Protein AF-A0A7C7YG42-F1 (afdb_monomer_lite)

Sequence (320 aa):
MAAKVKEKDGFYWVVVHYQGRRKWKKIGKDKRQALRVAEQVQARIALGEFDMHSEEEQAVRFDHFAREWYQQEIRLPYELNEPGALATKSVQAREQQIRLHLVPFFLDRDVRAIRVADIQAFYEHCRKTRYPATLSSINTILGTLRRILAFAQAREVLALNPVDAWKASRGRQRGGGLRPVDSSKVLTADEVQTLLEVARTEFPDHYPLVLFMADTGCRVSEAFALRWSDVDLEAGLATIEASIDFQGKRGPTKTRKPRSVELSTRLREALSQYRPDVFGADSFAFPSQTGSAMEYQNFRSRVFNRIVRRAFAQGRRVTP

Foldseek 3Di:
DFWDWDDDPQWIWIWDDDPNDIDIDTDGNDPVRSVVVRVVQRVCVVVVNDDPCPPPPQQQFPLVLLVVCLVPVAVVCVVVVHVPHDDPVVNVLLVCLCPVQVCVQRPGPRLLPDALVSLVVSLVVCVVVCVPVDPVSNVVSLVSLQSSNVVCCVVVVYVDRRSVVNCVVVPPPPPVDDDPDPVLADADPVLLVLLLVLCVPVPVLCSLLSVCCVQFVDDSQQLLLFFLLQDDLPQQKGKRAWGQDQVQDIDGPPVNDIDITGHDPVSSVSLVVVPCVVPPRRFRSRADPVSGGDHQVCCVVVPSVVSSVVSDPPPRDYDD

pLDDT: mean 88.58, std 11.08, range [39.25, 98.5]

Secondary structure (DSSP, 8-state):
-EEEEEEETTEEEEEEEETTEEEEEEEES-HHHHHHHHHHHHHHHHTT---TTTTS----BHHHHHHHHHIIIIIHHHHTT-TTPPPHHHHHHHHHHIIIIIHHHHTT-BGGG--HHHHHHHHHHHHHHT-SSSHHHHHHHHHHHHHHHHHHHHTTS-SS-HHHHHHHHT------S-PPP-GGGS--HHHHHHHHHHHHHH-GGGHHHHHHHHHH---HHHHTT-BGGGEETTTTEEEE-EEE-TTS-EEE-TT---EEEE--HHHHHHHHHS-GGGS-TTSBSS--TTSSPPPHHHIIIIIIHHHHHHHS-TT-----

Radius of gyration: 31.08 Å; chains: 1; bounding box: 63×34×89 Å

Structure (mmCIF, N/CA/C/O backbone):
data_AF-A0A7C7YG42-F1
#
_entry.id   AF-A0A7C7YG42-F1
#
loop_
_atom_site.group_PDB
_atom_site.id
_atom_site.type_symbol
_atom_site.label_atom_id
_atom_site.label_alt_id
_atom_site.label_comp_id
_atom_site.label_asym_id
_atom_site.label_entity_id
_atom_site.label_seq_id
_atom_site.pdbx_PDB_ins_code
_atom_site.Cartn_x
_atom_site.Cartn_y
_atom_site.Cartn_z
_atom_site.occupancy
_atom_site.B_iso_or_equiv
_atom_site.auth_seq_id
_atom_site.auth_comp_id
_atom_site.auth_asym_id
_atom_site.auth_atom_id
_atom_site.pdbx_PDB_model_num
ATOM 1 N N . MET A 1 1 ? 17.039 8.787 -58.913 1.00 59.66 1 MET A N 1
ATOM 2 C CA . MET A 1 1 ? 16.755 7.914 -57.752 1.00 59.66 1 MET A CA 1
ATOM 3 C C . MET A 1 1 ? 16.650 6.495 -58.279 1.00 59.66 1 MET A C 1
ATOM 5 O O . MET A 1 1 ? 16.030 6.328 -59.318 1.00 59.66 1 MET A O 1
ATOM 9 N N . ALA A 1 2 ? 17.353 5.522 -57.699 1.00 78.31 2 ALA A N 1
ATOM 10 C CA . ALA A 1 2 ? 17.431 4.174 -58.276 1.00 78.31 2 ALA A CA 1
ATOM 11 C C . ALA A 1 2 ? 17.822 3.118 -57.234 1.00 78.31 2 ALA A C 1
ATOM 13 O O . ALA A 1 2 ? 18.719 3.361 -56.421 1.00 78.31 2 ALA A O 1
ATOM 14 N N . ALA A 1 3 ? 17.201 1.943 -57.310 1.00 86.25 3 ALA A N 1
ATOM 15 C CA . ALA A 1 3 ? 17.643 0.713 -56.669 1.00 86.25 3 ALA A CA 1
ATOM 16 C C . ALA A 1 3 ? 18.468 -0.113 -57.670 1.00 86.25 3 ALA A C 1
ATOM 18 O O . ALA A 1 3 ? 18.075 -0.306 -58.817 1.00 86.25 3 ALA A O 1
ATOM 19 N N . LYS A 1 4 ? 19.652 -0.579 -57.262 1.00 90.88 4 LYS A N 1
ATOM 20 C CA . LYS A 1 4 ? 20.551 -1.383 -58.104 1.00 90.88 4 LYS A CA 1
ATOM 21 C C . LYS A 1 4 ? 21.046 -2.602 -57.344 1.00 90.88 4 LYS A C 1
ATOM 23 O O . LYS A 1 4 ? 21.408 -2.490 -56.176 1.00 90.88 4 LYS A O 1
ATOM 28 N N . VAL A 1 5 ? 21.129 -3.745 -58.016 1.00 91.25 5 VAL A N 1
ATOM 29 C CA . VAL A 1 5 ? 21.741 -4.949 -57.444 1.00 91.25 5 VAL A CA 1
ATOM 30 C C . VAL A 1 5 ? 23.262 -4.874 -57.593 1.00 91.25 5 VAL A C 1
ATOM 32 O O . VAL A 1 5 ? 23.766 -4.522 -58.659 1.00 91.25 5 VAL A O 1
ATOM 35 N N . LYS A 1 6 ? 23.998 -5.205 -56.531 1.00 91.38 6 LYS A N 1
ATOM 36 C CA . LYS A 1 6 ? 25.457 -5.363 -56.533 1.00 91.38 6 LYS A CA 1
ATOM 37 C C . LYS A 1 6 ? 25.849 -6.685 -55.894 1.00 91.38 6 LYS A C 1
ATOM 39 O O . LYS A 1 6 ? 25.270 -7.079 -54.888 1.00 91.38 6 LYS A O 1
ATOM 44 N N . GLU A 1 7 ? 26.853 -7.339 -56.455 1.00 92.44 7 GLU A N 1
ATOM 45 C CA . GLU A 1 7 ? 27.464 -8.524 -55.860 1.00 92.44 7 GLU A CA 1
ATOM 46 C C . GLU A 1 7 ? 28.697 -8.111 -55.050 1.00 92.44 7 GLU A C 1
ATOM 48 O O . GLU A 1 7 ? 29.508 -7.309 -55.520 1.00 92.44 7 GLU A O 1
ATOM 53 N N . LYS A 1 8 ? 28.808 -8.604 -53.814 1.00 89.69 8 LYS A N 1
ATOM 54 C CA . LYS A 1 8 ? 29.956 -8.371 -52.934 1.00 89.69 8 LYS A CA 1
ATOM 55 C C . LYS A 1 8 ? 30.106 -9.535 -51.955 1.00 89.69 8 LYS A C 1
ATOM 57 O O . LYS A 1 8 ? 29.125 -9.924 -51.319 1.00 89.69 8 LYS A O 1
ATOM 62 N N . ASP A 1 9 ? 31.324 -10.061 -51.829 1.00 85.25 9 ASP A N 1
ATOM 63 C CA . ASP A 1 9 ? 31.690 -11.149 -50.907 1.00 85.25 9 ASP A CA 1
ATOM 64 C C . ASP A 1 9 ? 30.826 -12.421 -51.078 1.00 85.25 9 ASP A C 1
ATOM 66 O O . ASP A 1 9 ? 30.465 -13.080 -50.106 1.00 85.25 9 ASP A O 1
ATOM 70 N N . GLY A 1 10 ? 30.431 -12.744 -52.319 1.00 85.81 10 GLY A N 1
ATOM 71 C CA . GLY A 1 10 ? 29.573 -13.899 -52.638 1.00 85.81 10 GLY A CA 1
ATOM 72 C C . GLY A 1 10 ? 28.093 -13.731 -52.262 1.00 85.81 10 GLY A C 1
ATOM 73 O O . GLY A 1 10 ? 27.346 -14.710 -52.237 1.00 85.81 10 GLY A O 1
ATOM 74 N N . PHE A 1 11 ? 27.656 -12.506 -51.952 1.00 88.88 11 PHE A N 1
ATOM 75 C CA . PHE A 1 11 ? 26.260 -12.164 -51.679 1.00 88.88 11 PHE A CA 1
ATOM 76 C C . PHE A 1 11 ? 25.769 -11.045 -52.601 1.00 88.88 11 PHE A C 1
ATOM 78 O O . PHE A 1 11 ? 26.513 -10.137 -52.974 1.00 88.88 11 PHE A O 1
ATOM 85 N N . TYR A 1 12 ? 24.475 -11.071 -52.902 1.00 91.12 12 TYR A N 1
ATOM 86 C CA . TYR A 1 12 ? 23.767 -10.009 -53.597 1.00 91.12 12 TYR A CA 1
ATOM 87 C C . TYR A 1 12 ? 23.178 -8.999 -52.610 1.00 91.12 12 TYR A C 1
ATOM 89 O O . TYR A 1 12 ? 22.527 -9.340 -51.616 1.00 91.12 12 TYR A O 1
ATOM 97 N N . TRP A 1 13 ? 23.401 -7.731 -52.929 1.00 92.12 13 TRP A N 1
ATOM 98 C CA . TRP A 1 13 ? 22.973 -6.556 -52.188 1.00 92.12 13 TRP A CA 1
ATOM 99 C C . TRP A 1 13 ? 22.091 -5.692 -53.077 1.00 92.12 13 TRP A C 1
ATOM 101 O O . TRP A 1 13 ? 22.377 -5.526 -54.261 1.00 92.12 13 TRP A O 1
ATOM 111 N N . VAL A 1 14 ? 21.061 -5.083 -52.503 1.00 91.06 14 VAL A N 1
ATOM 112 C CA . VAL A 1 14 ? 20.283 -4.029 -53.157 1.00 91.06 14 VAL A CA 1
ATOM 113 C C . VAL A 1 14 ? 20.746 -2.689 -52.602 1.00 91.06 14 VAL A C 1
ATOM 115 O O . VAL A 1 14 ? 20.710 -2.449 -51.395 1.00 91.06 14 VAL A O 1
ATOM 118 N N . VAL A 1 15 ? 21.226 -1.824 -53.490 1.00 90.56 15 VAL A N 1
ATOM 119 C CA . VAL A 1 15 ? 21.736 -0.489 -53.180 1.00 90.56 15 VAL A CA 1
ATOM 120 C C . VAL A 1 15 ? 20.721 0.536 -53.648 1.00 90.56 15 VAL A C 1
ATOM 122 O O . VAL A 1 15 ? 20.473 0.655 -54.846 1.00 90.56 15 VAL A O 1
ATOM 125 N N . VAL A 1 16 ? 20.155 1.288 -52.711 1.00 88.81 16 VAL A N 1
ATOM 126 C CA . VAL A 1 16 ? 19.106 2.271 -52.988 1.00 88.81 16 VAL A CA 1
ATOM 127 C C . VAL A 1 16 ? 19.669 3.676 -52.853 1.00 88.81 16 VAL A C 1
ATOM 129 O O . VAL A 1 16 ? 20.213 4.032 -51.808 1.00 88.81 16 VAL A O 1
ATOM 132 N N . HIS A 1 17 ? 19.533 4.468 -53.916 1.00 87.25 17 HIS A N 1
ATOM 133 C CA . HIS A 1 17 ? 19.858 5.890 -53.958 1.00 87.25 17 HIS A CA 1
ATOM 134 C C . HIS A 1 17 ? 18.572 6.714 -54.042 1.00 87.25 17 HIS A C 1
ATOM 136 O O . HIS A 1 17 ? 17.928 6.749 -55.097 1.00 87.25 17 HIS A O 1
ATOM 142 N N . TYR A 1 18 ? 18.216 7.403 -52.961 1.00 81.75 18 TYR A N 1
ATOM 143 C CA . TYR A 1 18 ? 16.995 8.205 -52.878 1.00 81.75 18 TYR A CA 1
ATOM 144 C C . TYR A 1 18 ? 17.265 9.485 -52.077 1.00 81.75 18 TYR A C 1
ATOM 146 O O . TYR A 1 18 ? 17.914 9.433 -51.035 1.00 81.75 18 TYR A O 1
ATOM 154 N N . GLN A 1 19 ? 16.856 10.634 -52.631 1.00 77.94 19 GLN A N 1
ATOM 155 C CA . GLN A 1 19 ? 17.022 11.973 -52.037 1.00 77.94 19 GLN A CA 1
ATOM 156 C C . GLN A 1 19 ? 18.430 12.256 -51.457 1.00 77.94 19 GLN A C 1
ATOM 158 O O . GLN A 1 19 ? 18.593 12.607 -50.294 1.00 77.94 19 GLN A O 1
ATOM 163 N N . GLY A 1 20 ? 19.484 12.047 -52.259 1.00 78.94 20 GLY A N 1
ATOM 164 C CA . GLY A 1 20 ? 20.875 12.323 -51.858 1.00 78.94 20 GLY A CA 1
ATOM 165 C C . GLY A 1 20 ? 21.497 11.316 -50.877 1.00 78.94 20 GLY A C 1
ATOM 166 O O . GLY A 1 20 ? 22.685 11.413 -50.581 1.00 78.94 20 GLY A O 1
ATOM 167 N N . ARG A 1 21 ? 20.740 10.313 -50.410 1.00 78.38 21 ARG A N 1
ATOM 168 C CA . ARG A 1 21 ? 21.210 9.264 -49.490 1.00 78.38 21 ARG A CA 1
ATOM 169 C C . ARG A 1 21 ? 21.382 7.921 -50.197 1.00 78.38 21 ARG A C 1
ATOM 171 O O . ARG A 1 21 ? 20.749 7.653 -51.221 1.00 78.38 21 ARG A O 1
ATOM 178 N N . ARG A 1 22 ? 22.255 7.067 -49.646 1.00 86.38 22 ARG A N 1
ATOM 179 C CA . ARG A 1 22 ? 22.549 5.716 -50.155 1.00 86.38 22 ARG A CA 1
ATOM 180 C C . ARG A 1 22 ? 22.466 4.681 -49.033 1.00 86.38 22 ARG A C 1
ATOM 182 O O . ARG A 1 22 ? 23.242 4.770 -48.087 1.00 86.38 22 ARG A O 1
ATOM 189 N N . LYS A 1 23 ? 21.618 3.657 -49.183 1.00 82.75 23 LYS A N 1
ATOM 190 C CA . LYS A 1 23 ? 21.492 2.525 -48.241 1.00 82.75 23 LYS A CA 1
ATOM 191 C C . LYS A 1 23 ? 21.752 1.195 -48.951 1.00 82.75 23 LYS A C 1
ATOM 193 O O . LYS A 1 23 ? 21.429 1.046 -50.128 1.00 82.75 23 LYS A O 1
ATOM 198 N N . TRP A 1 24 ? 22.364 0.249 -48.244 1.00 87.94 24 TRP A N 1
ATOM 199 C CA . TRP A 1 24 ? 22.651 -1.103 -48.732 1.00 87.94 24 TRP A CA 1
ATOM 200 C C . TRP A 1 24 ? 21.826 -2.109 -47.928 1.00 87.94 24 TRP A C 1
ATOM 202 O O . TRP A 1 24 ? 21.856 -2.073 -46.701 1.00 87.94 24 TRP A O 1
ATOM 212 N N . LYS A 1 25 ? 21.119 -3.016 -48.607 1.00 85.75 25 LYS A N 1
ATOM 213 C CA . LYS A 1 25 ? 20.367 -4.119 -47.990 1.00 85.75 25 LYS A CA 1
ATOM 214 C C . LYS A 1 25 ? 20.899 -5.448 -48.517 1.00 85.75 25 LYS A C 1
ATOM 216 O O . LYS A 1 25 ? 20.905 -5.670 -49.728 1.00 85.75 25 LYS A O 1
ATOM 221 N N . LYS A 1 26 ? 21.381 -6.316 -47.626 1.00 89.25 26 LYS A N 1
ATOM 222 C CA . LYS A 1 26 ? 21.838 -7.668 -47.983 1.00 89.25 26 LYS A CA 1
ATOM 223 C C . LYS A 1 26 ? 20.617 -8.536 -48.276 1.00 89.25 26 LYS A C 1
ATOM 225 O O . LYS A 1 26 ? 19.725 -8.595 -47.438 1.00 89.25 26 LYS A O 1
ATOM 230 N N . ILE A 1 27 ? 20.580 -9.201 -49.430 1.00 88.06 27 ILE A N 1
ATOM 231 C CA . ILE A 1 27 ? 19.460 -10.084 -49.793 1.00 88.06 27 ILE A CA 1
ATOM 232 C C . ILE A 1 27 ? 19.814 -11.548 -49.555 1.00 88.06 27 ILE A C 1
ATOM 234 O O . ILE A 1 27 ? 19.026 -12.285 -48.977 1.00 88.06 27 ILE A O 1
ATOM 238 N N . GLY A 1 28 ? 21.014 -11.973 -49.953 1.00 84.56 28 GLY A N 1
ATOM 239 C CA . GLY A 1 28 ? 21.422 -13.373 -49.838 1.00 84.56 28 GLY A CA 1
ATOM 240 C C . GLY A 1 28 ? 22.274 -13.810 -51.020 1.00 84.56 28 GLY A C 1
ATOM 241 O O . GLY A 1 28 ? 22.932 -12.980 -51.639 1.00 84.56 28 GLY A O 1
ATOM 242 N N . LYS A 1 29 ? 22.289 -15.111 -51.321 1.00 87.88 29 LYS A N 1
ATOM 243 C CA . LYS A 1 29 ? 23.074 -15.687 -52.430 1.00 87.88 29 LYS A CA 1
ATOM 244 C C . LYS A 1 29 ? 22.286 -15.813 -53.741 1.00 87.88 29 LYS A C 1
ATOM 246 O O . LYS A 1 29 ? 22.883 -16.068 -54.778 1.00 87.88 29 LYS A O 1
ATOM 251 N N . ASP A 1 30 ? 20.967 -15.613 -53.715 1.00 90.12 30 ASP A N 1
ATOM 252 C CA . ASP A 1 30 ? 20.119 -15.698 -54.908 1.00 90.12 30 ASP A CA 1
ATOM 253 C C . ASP A 1 30 ? 20.002 -14.341 -55.625 1.00 90.12 30 ASP A C 1
ATOM 255 O O . ASP A 1 30 ? 19.394 -13.383 -55.133 1.00 90.12 30 ASP A O 1
ATOM 259 N N . LYS A 1 31 ? 20.556 -14.280 -56.840 1.00 88.12 31 LYS A N 1
ATOM 260 C CA . LYS A 1 31 ? 20.488 -13.112 -57.726 1.00 88.12 31 LYS A CA 1
ATOM 261 C C . LYS A 1 31 ? 19.056 -12.772 -58.141 1.00 88.12 31 LYS A C 1
ATOM 263 O O . LYS A 1 31 ? 18.721 -11.593 -58.246 1.00 88.12 31 LYS A O 1
ATOM 268 N N . ARG A 1 32 ? 18.200 -13.774 -58.382 1.00 85.94 32 ARG A N 1
ATOM 269 C CA . ARG A 1 32 ? 16.809 -13.564 -58.830 1.00 85.94 32 ARG A CA 1
ATOM 270 C C . ARG A 1 32 ? 15.970 -12.932 -57.728 1.00 85.94 32 ARG A C 1
ATOM 272 O O . ARG A 1 32 ? 15.151 -12.060 -58.010 1.00 85.94 32 ARG A O 1
ATOM 279 N N . GLN A 1 33 ? 16.193 -13.337 -56.480 1.00 84.19 33 GLN A N 1
ATOM 280 C CA . GLN A 1 33 ? 15.566 -12.713 -55.318 1.00 84.19 33 GLN A CA 1
ATOM 281 C C . GLN A 1 33 ? 16.012 -11.252 -55.167 1.00 84.19 33 GLN A C 1
ATOM 283 O O . GLN A 1 33 ? 15.175 -10.374 -54.970 1.00 84.19 33 GLN A O 1
ATOM 288 N N . ALA A 1 34 ? 17.309 -10.966 -55.331 1.00 86.50 34 ALA A N 1
ATOM 289 C CA . ALA A 1 34 ? 17.824 -9.599 -55.258 1.00 86.50 34 ALA A CA 1
ATOM 290 C C . ALA A 1 34 ? 17.266 -8.684 -56.359 1.00 86.50 34 ALA A C 1
ATOM 292 O O . ALA A 1 34 ? 16.960 -7.524 -56.087 1.00 86.50 34 ALA A O 1
ATOM 293 N N . LEU A 1 35 ? 17.083 -9.206 -57.577 1.00 89.38 35 LEU A N 1
ATOM 294 C CA . LEU A 1 35 ? 16.448 -8.478 -58.679 1.00 89.38 35 LEU A CA 1
ATOM 295 C C . LEU A 1 35 ? 14.976 -8.161 -58.386 1.00 89.38 35 LEU A C 1
ATOM 297 O O . LEU A 1 35 ? 14.585 -7.006 -58.529 1.00 89.38 35 LEU A O 1
ATOM 301 N N . ARG A 1 36 ? 14.193 -9.132 -57.889 1.00 87.25 36 ARG A N 1
ATOM 302 C CA . ARG A 1 36 ? 12.792 -8.903 -57.483 1.00 87.25 36 ARG A CA 1
ATOM 303 C C . ARG A 1 36 ? 12.666 -7.834 -56.398 1.00 87.25 36 ARG A C 1
ATOM 305 O O . ARG A 1 36 ? 11.814 -6.957 -56.488 1.00 87.25 36 ARG A O 1
ATOM 312 N N . VAL A 1 37 ? 13.534 -7.876 -55.385 1.00 82.69 37 VAL A N 1
ATOM 313 C CA . VAL A 1 37 ? 13.538 -6.866 -54.315 1.00 82.69 37 VAL A CA 1
ATOM 314 C C . VAL A 1 37 ? 13.927 -5.488 -54.858 1.00 82.69 37 VAL A C 1
ATOM 316 O O . VAL A 1 37 ? 13.317 -4.491 -54.479 1.00 82.69 37 VAL A O 1
ATOM 319 N N . ALA A 1 38 ? 14.908 -5.405 -55.763 1.00 88.88 38 ALA A N 1
ATOM 320 C CA . ALA A 1 38 ? 15.270 -4.140 -56.401 1.00 88.88 38 ALA A CA 1
ATOM 321 C C . ALA A 1 38 ? 14.112 -3.558 -57.227 1.00 88.88 38 ALA A C 1
ATOM 323 O O . ALA A 1 38 ? 13.857 -2.362 -57.136 1.00 88.88 38 ALA A O 1
ATOM 324 N N . GLU A 1 39 ? 13.389 -4.393 -57.974 1.00 88.44 39 GLU A N 1
ATOM 325 C CA . GLU A 1 39 ? 12.232 -3.996 -58.783 1.00 88.44 39 GLU A CA 1
ATOM 326 C C . GLU A 1 39 ? 11.070 -3.476 -57.923 1.00 88.44 39 GLU A C 1
ATOM 328 O O . GLU A 1 39 ? 10.544 -2.398 -58.190 1.00 88.44 39 GLU A O 1
ATOM 333 N N . GLN A 1 40 ? 10.737 -4.162 -56.826 1.00 85.06 40 GLN A N 1
ATOM 334 C CA . GLN A 1 40 ? 9.720 -3.702 -55.871 1.00 85.06 40 GLN A CA 1
ATOM 335 C C . GLN A 1 40 ? 10.078 -2.348 -55.248 1.00 85.06 40 GLN A C 1
ATOM 337 O O . GLN A 1 40 ? 9.229 -1.465 -55.120 1.00 85.06 40 GLN A O 1
ATOM 342 N N . VAL A 1 41 ? 11.346 -2.160 -54.875 1.00 84.31 41 VAL A N 1
ATOM 343 C CA . VAL A 1 41 ? 11.826 -0.881 -54.338 1.00 84.31 41 VAL A CA 1
ATOM 344 C C . VAL A 1 41 ? 11.773 0.212 -55.407 1.00 84.31 41 VAL A C 1
ATOM 346 O O . VAL A 1 41 ? 11.351 1.329 -55.116 1.00 84.31 41 VAL A O 1
ATOM 349 N N . GLN A 1 42 ? 12.157 -0.100 -56.646 1.00 87.44 42 GLN A N 1
ATOM 350 C CA . GLN A 1 42 ? 12.092 0.828 -57.774 1.00 87.44 42 GLN A CA 1
ATOM 351 C C . GLN A 1 42 ? 10.645 1.272 -58.052 1.00 87.44 42 GLN A C 1
ATOM 353 O O . GLN A 1 42 ? 10.406 2.464 -58.238 1.00 87.44 42 GLN A O 1
ATOM 358 N N . ALA A 1 43 ? 9.686 0.341 -58.020 1.00 84.94 43 ALA A N 1
ATOM 359 C CA . ALA A 1 43 ? 8.264 0.626 -58.196 1.00 84.94 43 ALA A CA 1
ATOM 360 C C . ALA A 1 43 ? 7.732 1.557 -57.096 1.00 84.94 43 ALA A C 1
ATOM 362 O O . ALA A 1 43 ? 7.109 2.571 -57.399 1.00 84.94 43 ALA A O 1
ATOM 363 N N . ARG A 1 44 ? 8.068 1.294 -55.825 1.00 82.38 44 ARG A N 1
ATOM 364 C CA . ARG A 1 44 ? 7.692 2.177 -54.705 1.00 82.38 44 ARG A CA 1
ATOM 365 C C . ARG A 1 44 ? 8.300 3.577 -54.827 1.00 82.38 44 ARG A C 1
ATOM 367 O O . ARG A 1 44 ? 7.644 4.550 -54.476 1.00 82.38 44 ARG A O 1
ATOM 374 N N . ILE A 1 45 ? 9.532 3.697 -55.338 1.00 85.06 45 ILE A N 1
ATOM 375 C CA . ILE A 1 45 ? 10.163 5.004 -55.605 1.00 85.06 45 ILE A CA 1
ATOM 376 C C . ILE A 1 45 ? 9.395 5.756 -56.693 1.00 85.06 45 ILE A C 1
ATOM 378 O O . ILE A 1 45 ? 9.162 6.953 -56.546 1.00 85.06 45 ILE A O 1
ATOM 382 N N . ALA A 1 46 ? 9.006 5.069 -57.769 1.00 84.94 46 ALA A N 1
ATOM 383 C CA . ALA A 1 46 ? 8.264 5.669 -58.874 1.00 84.94 46 ALA A CA 1
ATOM 384 C C . ALA A 1 46 ? 6.859 6.136 -58.455 1.00 84.94 46 ALA A C 1
ATOM 386 O O . ALA A 1 46 ? 6.400 7.170 -58.927 1.00 84.94 46 ALA A O 1
ATOM 387 N N . LEU A 1 47 ? 6.216 5.410 -57.537 1.00 84.12 47 LEU A N 1
ATOM 388 C CA . LEU A 1 47 ? 4.905 5.753 -56.978 1.00 84.12 47 LEU A CA 1
ATOM 389 C C . LEU A 1 47 ? 4.960 6.852 -55.899 1.00 84.12 47 LEU A C 1
ATOM 391 O O . LEU A 1 47 ? 3.919 7.292 -55.428 1.00 84.12 47 LEU A O 1
ATOM 395 N N . GLY A 1 48 ? 6.152 7.299 -55.481 1.00 79.12 48 GLY A N 1
ATOM 396 C CA . GLY A 1 48 ? 6.308 8.261 -54.379 1.00 79.12 48 GLY A CA 1
ATOM 397 C C . GLY A 1 48 ? 6.038 7.675 -52.984 1.00 79.12 48 GLY A C 1
ATOM 398 O O . GLY A 1 48 ? 6.079 8.397 -51.994 1.00 79.12 48 GLY A O 1
ATOM 399 N N . GLU A 1 49 ? 5.823 6.363 -52.889 1.00 74.44 49 GLU A N 1
ATOM 400 C CA . GLU A 1 49 ? 5.518 5.605 -51.662 1.00 74.44 49 GLU A CA 1
ATOM 401 C C . GLU A 1 49 ? 6.775 5.003 -51.005 1.00 74.44 49 GLU A C 1
ATOM 403 O O . GLU A 1 49 ? 6.713 4.140 -50.114 1.00 74.44 49 GLU A O 1
ATOM 408 N N . PHE A 1 50 ? 7.950 5.401 -51.491 1.00 73.31 50 PHE A N 1
ATOM 409 C CA . PHE A 1 50 ? 9.223 4.983 -50.938 1.00 73.31 50 PHE A CA 1
ATOM 410 C C . PHE A 1 50 ? 9.752 6.023 -49.963 1.00 73.31 50 PHE A C 1
ATOM 412 O O . PHE A 1 50 ? 10.230 7.089 -50.349 1.00 73.31 50 PHE A O 1
ATOM 419 N N . ASP A 1 51 ? 9.742 5.649 -48.693 1.00 66.62 51 ASP A N 1
ATOM 420 C CA . ASP A 1 51 ? 10.436 6.376 -47.648 1.00 66.62 51 ASP A CA 1
ATOM 421 C C . ASP A 1 51 ? 11.643 5.556 -47.172 1.00 66.62 51 ASP A C 1
ATOM 423 O O . ASP A 1 51 ? 11.497 4.439 -46.667 1.00 66.62 51 ASP A O 1
ATOM 427 N N . MET A 1 52 ? 12.850 6.115 -47.321 1.00 65.56 52 MET A N 1
ATOM 428 C CA . MET A 1 52 ? 14.088 5.485 -46.844 1.00 65.56 52 MET A CA 1
ATOM 429 C C . MET A 1 52 ? 14.122 5.372 -45.306 1.00 65.56 52 MET A C 1
ATOM 431 O O . MET A 1 52 ? 14.878 4.548 -44.781 1.00 65.56 52 MET A O 1
ATOM 435 N N . HIS A 1 53 ? 13.291 6.154 -44.606 1.00 56.53 53 HIS A N 1
ATOM 436 C CA . HIS A 1 53 ? 13.089 6.112 -43.158 1.00 56.53 53 HIS A CA 1
ATOM 437 C C . HIS A 1 53 ? 12.085 5.044 -42.700 1.00 56.53 53 HIS A C 1
ATOM 439 O O . HIS A 1 53 ? 12.110 4.660 -41.537 1.00 56.53 53 HIS A O 1
ATOM 445 N N . SER A 1 54 ? 11.254 4.490 -43.592 1.00 50.84 54 SER A N 1
ATOM 446 C CA . SER A 1 54 ? 10.172 3.561 -43.201 1.00 50.84 54 SER A CA 1
ATOM 447 C C . SER A 1 54 ? 10.634 2.193 -42.670 1.00 50.84 54 SER A C 1
ATOM 449 O O . SER A 1 54 ? 9.846 1.478 -42.060 1.00 50.84 54 SER A O 1
ATOM 451 N N . GLU A 1 55 ? 11.911 1.837 -42.857 1.00 44.03 55 GLU A N 1
ATOM 452 C CA . GLU A 1 55 ? 12.555 0.646 -42.270 1.00 44.03 55 GLU A CA 1
ATOM 453 C C . GLU A 1 55 ? 13.685 1.015 -41.283 1.00 44.03 55 GLU A C 1
ATOM 455 O O . GLU A 1 55 ? 14.603 0.228 -41.044 1.00 44.03 55 GLU A O 1
ATOM 460 N N . GLU A 1 56 ? 13.695 2.227 -40.727 1.00 46.78 56 GLU A N 1
ATOM 461 C CA . GLU A 1 56 ? 14.146 2.358 -39.341 1.00 46.78 56 GLU A CA 1
ATOM 462 C C . GLU A 1 56 ? 12.976 1.838 -38.514 1.00 46.78 56 GLU A C 1
ATOM 464 O O . GLU A 1 56 ? 11.958 2.512 -38.416 1.00 46.78 56 GLU A O 1
ATOM 469 N N . GLU A 1 57 ? 13.076 0.593 -38.031 1.00 52.00 57 GLU A N 1
ATOM 470 C CA . GLU A 1 57 ? 12.204 0.031 -36.992 1.00 52.00 57 GLU A CA 1
ATOM 471 C C . GLU A 1 57 ? 11.731 1.151 -36.059 1.00 52.00 57 GLU A C 1
ATOM 473 O O . GLU A 1 57 ? 12.530 1.632 -35.247 1.00 52.00 57 GLU A O 1
ATOM 478 N N . GLN A 1 58 ? 10.479 1.603 -36.225 1.00 62.03 58 GLN A N 1
ATOM 479 C CA . GLN A 1 58 ? 9.954 2.757 -35.501 1.00 62.03 58 GLN A CA 1
ATOM 480 C C . GLN A 1 58 ? 10.302 2.587 -34.027 1.00 62.03 58 GLN A C 1
ATOM 482 O O . GLN A 1 58 ? 9.998 1.546 -33.438 1.00 62.03 58 GLN A O 1
ATOM 487 N N . ALA A 1 59 ? 11.024 3.563 -33.469 1.00 71.56 59 ALA A N 1
ATOM 488 C CA . ALA A 1 59 ? 11.507 3.482 -32.101 1.00 71.56 59 ALA A CA 1
ATOM 489 C C . ALA A 1 59 ? 10.347 3.092 -31.181 1.00 71.56 59 ALA A C 1
ATOM 491 O O . ALA A 1 59 ? 9.293 3.734 -31.200 1.00 71.56 59 ALA A O 1
ATOM 492 N N . VAL A 1 60 ? 10.524 2.032 -30.388 1.00 87.88 60 VAL A N 1
ATOM 493 C CA . VAL A 1 60 ? 9.493 1.587 -29.447 1.00 87.88 60 VAL A CA 1
ATOM 494 C C . VAL A 1 60 ? 9.508 2.569 -28.286 1.00 87.88 60 VAL A C 1
ATOM 496 O O . VAL A 1 60 ? 10.219 2.371 -27.304 1.00 87.88 60 VAL A O 1
ATOM 499 N N . ARG A 1 61 ? 8.791 3.685 -28.426 1.00 94.31 61 ARG A N 1
ATOM 500 C CA . ARG A 1 61 ? 8.810 4.772 -27.444 1.00 94.31 61 ARG A CA 1
ATOM 501 C C . ARG A 1 61 ? 8.278 4.298 -26.095 1.00 94.31 61 ARG A C 1
ATOM 503 O O . ARG A 1 61 ? 7.223 3.660 -26.015 1.00 94.31 61 ARG A O 1
ATOM 510 N N . PHE A 1 62 ? 8.991 4.643 -25.028 1.00 97.19 62 PHE A N 1
ATOM 511 C CA . PHE A 1 62 ? 8.651 4.213 -23.677 1.00 97.19 62 PHE A CA 1
ATOM 512 C C . PHE A 1 62 ? 7.258 4.674 -23.228 1.00 97.19 62 PHE A C 1
ATOM 514 O O . PHE A 1 62 ? 6.540 3.901 -22.599 1.00 97.19 62 PHE A O 1
ATOM 521 N N . ASP A 1 63 ? 6.854 5.905 -23.537 1.00 95.62 63 ASP A N 1
ATOM 522 C CA . ASP A 1 63 ? 5.546 6.456 -23.174 1.00 95.62 63 ASP A CA 1
ATOM 523 C C . ASP A 1 63 ? 4.375 5.639 -23.740 1.00 95.62 63 ASP A C 1
ATOM 525 O O . ASP A 1 63 ? 3.462 5.270 -22.995 1.00 95.62 63 ASP A O 1
ATOM 529 N N . HIS A 1 64 ? 4.419 5.310 -25.030 1.00 93.75 64 HIS A N 1
ATOM 530 C CA . HIS A 1 64 ? 3.432 4.453 -25.683 1.00 93.75 64 HIS A CA 1
ATOM 531 C C . HIS A 1 64 ? 3.468 3.035 -25.115 1.00 93.75 64 HIS A C 1
ATOM 533 O O . HIS A 1 64 ? 2.425 2.497 -24.743 1.00 93.75 64 HIS A O 1
ATOM 539 N N . PHE A 1 65 ? 4.664 2.466 -24.963 1.00 95.88 65 PHE A N 1
ATOM 540 C CA . PHE A 1 65 ? 4.834 1.105 -24.466 1.00 95.88 65 PHE A CA 1
ATOM 541 C C . PHE A 1 65 ? 4.341 0.938 -23.017 1.00 95.88 65 PHE A C 1
ATOM 543 O O . PHE A 1 65 ? 3.659 -0.028 -22.679 1.00 95.88 65 PHE A O 1
ATOM 550 N N . ALA A 1 66 ? 4.624 1.908 -22.144 1.00 97.19 66 ALA A N 1
ATOM 551 C CA . ALA A 1 66 ? 4.167 1.903 -20.757 1.00 97.19 66 ALA A CA 1
ATOM 552 C C . ALA A 1 66 ? 2.641 2.049 -20.644 1.00 97.19 66 ALA A C 1
ATOM 554 O O . ALA A 1 66 ? 2.033 1.436 -19.763 1.00 97.19 66 ALA A O 1
ATOM 555 N N . ARG A 1 67 ? 2.015 2.842 -21.527 1.00 95.06 67 ARG A N 1
ATOM 556 C CA . ARG A 1 67 ? 0.549 2.969 -21.605 1.00 95.06 67 ARG A CA 1
ATOM 557 C C . ARG A 1 67 ? -0.101 1.686 -22.102 1.00 95.06 67 ARG A C 1
ATOM 559 O O . ARG A 1 67 ? -1.100 1.272 -21.524 1.00 95.06 67 ARG A O 1
ATOM 566 N N . GLU A 1 68 ? 0.475 1.050 -23.118 1.00 94.06 68 GLU A N 1
ATOM 567 C CA . GLU A 1 68 ? -0.002 -0.240 -23.618 1.00 94.06 68 GLU A CA 1
ATOM 568 C C . GLU A 1 68 ? 0.049 -1.304 -22.517 1.00 94.06 68 GLU A C 1
ATOM 570 O O . GLU A 1 68 ? -0.965 -1.937 -22.224 1.00 94.06 68 GLU A O 1
ATOM 575 N N . TRP A 1 69 ? 1.200 -1.436 -21.848 1.00 97.00 69 TRP A N 1
ATOM 576 C CA . TRP A 1 69 ? 1.352 -2.336 -20.708 1.00 97.00 69 TRP A CA 1
ATOM 577 C C . TRP A 1 69 ? 0.308 -2.060 -19.624 1.00 97.00 69 TRP A C 1
ATOM 579 O O . TRP A 1 69 ? -0.326 -2.983 -19.122 1.00 97.00 69 TRP A O 1
ATOM 589 N N . TYR A 1 70 ? 0.101 -0.792 -19.257 1.00 97.25 70 TYR A N 1
ATOM 590 C CA . TYR A 1 70 ? -0.893 -0.436 -18.249 1.00 97.25 70 TYR A CA 1
ATOM 591 C C . TYR A 1 70 ? -2.312 -0.823 -18.683 1.00 97.25 70 TYR A C 1
ATOM 593 O O . TYR A 1 70 ? -3.077 -1.344 -17.873 1.00 97.25 70 TYR A O 1
ATOM 601 N N . GLN A 1 71 ? -2.664 -0.599 -19.949 1.00 94.38 71 GLN A N 1
ATOM 602 C CA . GLN A 1 71 ? -3.980 -0.954 -20.466 1.00 94.38 71 GLN A CA 1
ATOM 603 C C . GLN A 1 71 ? -4.218 -2.467 -20.385 1.00 94.38 71 GLN A C 1
ATOM 605 O O . GLN A 1 71 ? -5.235 -2.889 -19.841 1.00 94.38 71 GLN A O 1
ATOM 610 N N . GLN A 1 72 ? -3.273 -3.264 -20.886 1.00 92.06 72 GLN A N 1
ATOM 611 C CA . GLN A 1 72 ? -3.425 -4.714 -21.022 1.00 92.06 72 GLN A CA 1
ATOM 612 C C . GLN A 1 72 ? -3.241 -5.459 -19.703 1.00 92.06 72 GLN A C 1
ATOM 614 O O . GLN A 1 72 ? -4.060 -6.295 -19.351 1.00 92.06 72 GLN A O 1
ATOM 619 N N . GLU A 1 73 ? -2.203 -5.130 -18.938 1.00 94.44 73 GLU A N 1
ATOM 620 C CA . GLU A 1 73 ? -1.820 -5.921 -17.764 1.00 94.44 73 GLU A CA 1
ATOM 621 C C . GLU A 1 73 ? -2.499 -5.449 -16.475 1.00 94.44 73 GLU A C 1
ATOM 623 O O . GLU A 1 73 ? -2.395 -6.113 -15.441 1.00 94.44 73 GLU A O 1
ATOM 628 N N . ILE A 1 74 ? -3.122 -4.263 -16.483 1.00 94.88 74 ILE A N 1
ATOM 629 C CA . ILE A 1 74 ? -3.644 -3.625 -15.267 1.00 94.88 74 ILE A CA 1
ATOM 630 C C . ILE A 1 74 ? -5.087 -3.186 -15.422 1.00 94.88 74 ILE A C 1
ATOM 632 O O . ILE A 1 74 ? -5.923 -3.585 -14.614 1.00 94.88 74 ILE A O 1
ATOM 636 N N . ARG A 1 75 ? -5.373 -2.327 -16.401 1.00 91.94 75 ARG A N 1
ATOM 637 C CA . ARG A 1 75 ? -6.674 -1.672 -16.501 1.00 91.94 75 ARG A CA 1
ATOM 638 C C . ARG A 1 75 ? -7.763 -2.626 -16.978 1.00 91.94 75 ARG A C 1
ATOM 640 O O . ARG A 1 75 ? -8.777 -2.722 -16.298 1.00 91.94 75 ARG A O 1
ATOM 647 N N . LEU A 1 76 ? -7.536 -3.350 -18.074 1.00 90.31 76 LEU A N 1
ATOM 648 C CA . LEU A 1 76 ? -8.512 -4.302 -18.612 1.00 90.31 76 LEU A CA 1
ATOM 649 C C . LEU A 1 76 ? -8.849 -5.424 -17.610 1.00 90.31 76 LEU A C 1
ATOM 651 O O . LEU A 1 76 ? -10.030 -5.561 -17.294 1.00 90.31 76 LEU A O 1
ATOM 655 N N . PRO A 1 77 ? -7.873 -6.133 -16.997 1.00 92.62 77 PRO A N 1
ATOM 656 C CA . PRO A 1 77 ? -8.177 -7.138 -15.975 1.00 92.62 77 PRO A CA 1
ATOM 657 C C . PRO A 1 77 ? -8.971 -6.579 -14.791 1.00 92.62 77 PRO A C 1
ATOM 659 O O . PRO A 1 77 ? -9.829 -7.257 -14.228 1.00 92.62 77 PRO A O 1
ATOM 662 N N . TYR A 1 78 ? -8.698 -5.330 -14.398 1.00 91.12 78 TYR A N 1
ATOM 663 C CA . TYR A 1 78 ? -9.440 -4.650 -13.339 1.00 91.12 78 TYR A CA 1
ATOM 664 C C . TYR A 1 78 ? -10.885 -4.328 -13.746 1.00 91.12 78 TYR A C 1
ATOM 666 O O . TYR A 1 78 ? -11.802 -4.615 -12.980 1.00 91.12 78 TYR A O 1
ATOM 674 N N . GLU A 1 79 ? -11.095 -3.754 -14.932 1.00 89.88 79 GLU A N 1
ATOM 675 C CA . GLU A 1 79 ? -12.424 -3.395 -15.449 1.00 89.88 79 GLU A CA 1
ATOM 676 C C . GLU A 1 79 ? -13.306 -4.632 -15.675 1.00 89.88 79 GLU A C 1
ATOM 678 O O . GLU A 1 79 ? -14.503 -4.589 -15.398 1.00 89.88 79 GLU A O 1
ATOM 683 N N . LEU A 1 80 ? -12.705 -5.748 -16.097 1.00 90.69 80 LEU A N 1
ATOM 684 C CA . LEU A 1 80 ? -13.380 -7.032 -16.299 1.00 90.69 80 LEU A CA 1
ATOM 685 C C . LEU A 1 80 ? -13.518 -7.866 -15.012 1.00 90.69 80 LEU A C 1
ATOM 687 O O . LEU A 1 80 ? -14.103 -8.947 -15.042 1.00 90.69 80 LEU A O 1
ATOM 691 N N . ASN A 1 81 ? -13.006 -7.373 -13.877 1.00 87.50 81 ASN A N 1
ATOM 692 C CA . ASN A 1 81 ? -13.009 -8.063 -12.583 1.00 87.50 81 ASN A CA 1
ATOM 693 C C . ASN A 1 81 ? -12.417 -9.489 -12.653 1.00 87.50 81 ASN A C 1
ATOM 695 O O . ASN A 1 81 ? -12.940 -10.438 -12.062 1.00 87.50 81 ASN A O 1
ATOM 699 N N . GLU A 1 82 ? -11.313 -9.642 -13.383 1.00 89.44 82 GLU A N 1
ATOM 700 C CA . GLU A 1 82 ? -10.676 -10.938 -13.604 1.00 89.44 82 GLU A CA 1
ATOM 701 C C . GLU A 1 82 ? -10.060 -11.524 -12.317 1.00 89.44 82 GLU A C 1
ATOM 703 O O . GLU A 1 82 ? -9.572 -10.794 -11.438 1.00 89.44 82 GLU A O 1
ATOM 708 N N . PRO A 1 83 ? -10.004 -12.864 -12.187 1.00 84.38 83 PRO A N 1
ATOM 709 C CA . PRO A 1 83 ? -9.265 -13.507 -11.110 1.00 84.38 83 PRO A CA 1
ATOM 710 C C . PRO A 1 83 ? -7.794 -13.065 -11.088 1.00 84.38 83 PRO A C 1
ATOM 712 O O . PRO A 1 83 ? -7.051 -13.252 -12.043 1.00 84.38 83 PRO A O 1
ATOM 715 N N . GLY A 1 84 ? -7.352 -12.492 -9.965 1.00 82.88 84 GLY A N 1
ATOM 716 C CA . GLY A 1 84 ? -5.979 -11.993 -9.806 1.00 82.88 84 GLY A CA 1
ATOM 717 C C . GLY A 1 84 ? -5.780 -10.525 -10.196 1.00 82.88 84 GLY A C 1
ATOM 718 O O . GLY A 1 84 ? -4.684 -9.997 -9.980 1.00 82.88 84 GLY A O 1
ATOM 719 N N . ALA A 1 85 ? -6.829 -9.845 -10.674 1.00 87.69 85 ALA A N 1
ATOM 720 C CA . ALA A 1 85 ? -6.803 -8.409 -10.904 1.00 87.69 85 ALA A CA 1
ATOM 721 C C . ALA A 1 85 ? -6.399 -7.636 -9.640 1.00 87.69 85 ALA A C 1
ATOM 723 O O . ALA A 1 85 ? -6.681 -8.014 -8.495 1.00 87.69 85 ALA A O 1
ATOM 724 N N . LEU A 1 86 ? -5.699 -6.523 -9.851 1.00 89.31 86 LEU A N 1
ATOM 725 C CA . LEU A 1 86 ? -5.225 -5.691 -8.756 1.00 89.31 86 LEU A CA 1
ATOM 726 C C . LEU A 1 86 ? -6.383 -4.955 -8.085 1.00 89.31 86 LEU A C 1
ATOM 728 O O . LEU A 1 86 ? -7.289 -4.456 -8.741 1.00 89.31 86 LEU A O 1
ATOM 732 N N . ALA A 1 87 ? -6.281 -4.784 -6.767 1.00 86.00 87 ALA A N 1
ATOM 733 C CA . ALA A 1 87 ? -7.176 -3.894 -6.039 1.00 86.00 87 ALA A CA 1
ATOM 734 C C . ALA A 1 87 ? -7.084 -2.457 -6.584 1.00 86.00 87 ALA A C 1
ATOM 736 O O . ALA A 1 87 ? -5.995 -1.995 -6.947 1.00 86.00 87 ALA A O 1
ATOM 737 N N . THR A 1 88 ? -8.190 -1.711 -6.539 1.00 87.19 88 THR A N 1
ATOM 738 C CA . THR A 1 88 ? -8.310 -0.363 -7.117 1.00 87.19 88 THR A CA 1
ATOM 739 C C . THR A 1 88 ? -7.178 0.583 -6.689 1.00 87.19 88 THR A C 1
ATOM 741 O O . THR A 1 88 ? -6.595 1.284 -7.515 1.00 87.19 88 THR A O 1
ATOM 744 N N . LYS A 1 89 ? -6.760 0.544 -5.414 1.00 86.81 89 LYS A N 1
ATOM 745 C CA . LYS A 1 89 ? -5.651 1.378 -4.909 1.00 86.81 89 LYS A CA 1
ATOM 746 C C . LYS A 1 89 ? -4.321 1.060 -5.592 1.00 86.81 89 LYS A C 1
ATOM 748 O O . LYS A 1 89 ? -3.502 1.944 -5.819 1.00 86.81 89 LYS A O 1
ATOM 753 N N . SER A 1 90 ? -4.076 -0.215 -5.890 1.00 90.81 90 SER A N 1
ATOM 754 C CA . SER A 1 90 ? -2.871 -0.657 -6.594 1.00 90.81 90 SER A CA 1
ATOM 755 C C . SER A 1 90 ? -2.902 -0.277 -8.073 1.00 90.81 90 SER A C 1
ATOM 757 O O . SER A 1 90 ? -1.851 0.063 -8.613 1.00 90.81 90 SER A O 1
ATOM 759 N N . VAL A 1 91 ? -4.082 -0.280 -8.704 1.00 93.25 91 VAL A N 1
ATOM 760 C CA . VAL A 1 91 ? -4.283 0.217 -10.076 1.00 93.25 91 VAL A CA 1
ATOM 761 C C . VAL A 1 91 ? -3.950 1.709 -10.160 1.00 93.25 91 VAL A C 1
ATOM 763 O O . VAL A 1 91 ? -3.111 2.103 -10.969 1.00 93.25 91 VAL A O 1
ATOM 766 N N . GLN A 1 92 ? -4.524 2.521 -9.267 1.00 92.31 92 GLN A N 1
ATOM 767 C CA . GLN A 1 92 ? -4.252 3.962 -9.190 1.00 92.31 92 GLN A CA 1
ATOM 768 C C . GLN A 1 92 ? -2.783 4.260 -8.878 1.00 92.31 92 GLN A C 1
ATOM 770 O O . GLN A 1 92 ? -2.169 5.108 -9.517 1.00 92.31 92 GLN A O 1
ATOM 775 N N . ALA A 1 93 ? -2.183 3.530 -7.932 1.00 93.62 93 ALA A N 1
ATOM 776 C CA . ALA A 1 93 ? -0.776 3.721 -7.598 1.00 93.62 93 ALA A CA 1
ATOM 777 C C . ALA A 1 93 ? 0.141 3.471 -8.807 1.00 93.62 93 ALA A C 1
ATOM 779 O O . ALA A 1 93 ? 1.095 4.216 -9.006 1.00 93.62 93 ALA A O 1
ATOM 780 N N . ARG A 1 94 ? -0.139 2.449 -9.629 1.00 95.44 94 ARG A N 1
ATOM 781 C CA . ARG A 1 94 ? 0.649 2.170 -10.841 1.00 95.44 94 ARG A CA 1
ATOM 782 C C . ARG A 1 94 ? 0.475 3.243 -11.907 1.00 95.44 94 ARG A C 1
ATOM 784 O O . ARG A 1 94 ? 1.475 3.660 -12.481 1.00 95.44 94 ARG A O 1
ATOM 791 N N . GLU A 1 95 ? -0.752 3.708 -12.127 1.00 96.50 95 GLU A N 1
ATOM 792 C CA . GLU A 1 95 ? -1.037 4.829 -13.035 1.00 96.50 95 GLU A CA 1
ATOM 793 C C . GLU A 1 95 ? -0.213 6.059 -12.650 1.00 96.50 95 GLU A C 1
ATOM 795 O O . GLU A 1 95 ? 0.539 6.584 -13.471 1.00 96.50 95 GLU A O 1
ATOM 800 N N . GLN A 1 96 ? -0.258 6.441 -11.372 1.00 96.50 96 GLN A N 1
ATOM 801 C CA . GLN A 1 96 ? 0.478 7.592 -10.861 1.00 96.50 96 GLN A CA 1
ATOM 802 C C . GLN A 1 96 ? 1.988 7.415 -11.020 1.00 96.50 96 GLN A C 1
ATOM 804 O O . GLN A 1 96 ? 2.678 8.346 -11.422 1.00 96.50 96 GLN A O 1
ATOM 809 N N . GLN A 1 97 ? 2.517 6.221 -10.744 1.00 97.94 97 GLN A N 1
ATOM 810 C CA . GLN A 1 97 ? 3.945 5.935 -10.908 1.00 97.94 97 GLN A CA 1
ATOM 811 C C . GLN A 1 97 ? 4.396 6.091 -12.364 1.00 97.94 97 GLN A C 1
ATOM 813 O O . GLN A 1 97 ? 5.463 6.651 -12.618 1.00 97.94 97 GLN A O 1
ATOM 818 N N . ILE A 1 98 ? 3.577 5.634 -13.314 1.00 97.94 98 ILE A N 1
ATOM 819 C CA . ILE A 1 98 ? 3.845 5.790 -14.744 1.00 97.94 98 ILE A CA 1
ATOM 820 C C . ILE A 1 98 ? 3.790 7.268 -15.126 1.00 97.94 98 ILE A C 1
ATOM 822 O O . ILE A 1 98 ? 4.770 7.803 -15.639 1.00 97.94 98 ILE A O 1
ATOM 826 N N . ARG A 1 99 ? 2.673 7.938 -14.834 1.00 97.62 99 ARG A N 1
ATOM 827 C CA . ARG A 1 99 ? 2.394 9.305 -15.285 1.00 97.62 99 ARG A CA 1
ATOM 828 C C . ARG A 1 99 ? 3.300 10.357 -14.649 1.00 97.62 99 ARG A C 1
ATOM 830 O O . ARG A 1 99 ? 3.689 11.296 -15.331 1.00 97.62 99 ARG A O 1
ATOM 837 N N . LEU A 1 100 ? 3.613 10.226 -13.359 1.00 97.44 100 LEU A N 1
ATOM 838 C CA . LEU A 1 100 ? 4.335 11.253 -12.596 1.00 97.44 100 LEU A CA 1
ATOM 839 C C . LEU A 1 100 ? 5.850 11.052 -12.564 1.00 97.44 100 LEU A C 1
ATOM 841 O O . LEU A 1 100 ? 6.571 12.006 -12.289 1.00 97.44 100 LEU A O 1
ATOM 845 N N . HIS A 1 101 ? 6.343 9.834 -12.811 1.00 97.75 101 HIS A N 1
ATOM 846 C CA . HIS A 1 101 ? 7.767 9.530 -12.636 1.00 97.75 101 HIS A CA 1
ATOM 847 C C . HIS A 1 101 ? 8.399 8.855 -13.851 1.00 97.75 101 HIS A C 1
ATOM 849 O O . HIS A 1 101 ? 9.442 9.305 -14.315 1.00 97.75 101 HIS A O 1
ATOM 855 N N . LEU A 1 102 ? 7.792 7.787 -14.379 1.00 98.25 102 LEU A N 1
ATOM 856 C CA . LEU A 1 102 ? 8.420 7.022 -15.460 1.00 98.25 102 LEU A CA 1
ATOM 857 C C . LEU A 1 102 ? 8.314 7.736 -16.810 1.00 98.25 102 LEU A C 1
ATOM 859 O O . LEU A 1 102 ? 9.327 7.922 -17.477 1.00 98.25 102 LEU A O 1
ATOM 863 N N . VAL A 1 103 ? 7.117 8.177 -17.200 1.00 97.50 103 VAL A N 1
ATOM 864 C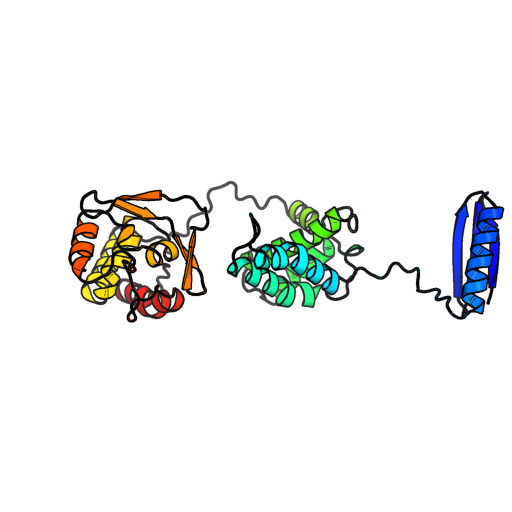 CA . VAL A 1 103 ? 6.902 8.884 -18.472 1.00 97.50 103 VAL A CA 1
ATOM 865 C C . VAL A 1 103 ? 7.670 10.207 -18.524 1.00 97.50 103 VAL A C 1
ATOM 867 O O . VAL A 1 103 ? 8.341 10.421 -19.525 1.00 97.50 103 VAL A O 1
ATOM 870 N N . PRO A 1 104 ? 7.685 11.063 -17.482 1.00 97.50 104 PRO A N 1
ATOM 871 C CA . PRO A 1 104 ? 8.467 12.300 -17.531 1.00 97.50 104 PRO A CA 1
ATOM 872 C C . PRO A 1 104 ? 9.979 12.091 -17.687 1.00 97.50 104 PRO A C 1
ATOM 874 O O . PRO A 1 104 ? 10.651 12.959 -18.232 1.00 97.50 104 PRO A O 1
ATOM 877 N N . PHE A 1 105 ? 10.526 10.964 -17.215 1.00 97.81 105 PHE A N 1
ATOM 878 C CA . PHE A 1 105 ? 11.963 10.689 -17.306 1.00 97.81 105 PHE A CA 1
ATOM 879 C C . PHE A 1 105 ? 12.364 9.968 -18.599 1.00 97.81 105 PHE A C 1
ATOM 881 O O . PHE A 1 105 ? 13.385 10.299 -19.201 1.00 97.81 105 PHE A O 1
ATOM 888 N N . PHE A 1 106 ? 11.601 8.947 -19.000 1.00 97.19 106 PHE A N 1
ATOM 889 C CA . PHE A 1 106 ? 11.935 8.107 -20.152 1.00 97.19 106 PHE A CA 1
ATOM 890 C C . PHE A 1 106 ? 11.258 8.565 -21.445 1.00 97.19 106 PHE A C 1
ATOM 892 O O . PHE A 1 106 ? 11.846 8.374 -22.497 1.00 97.19 106 PHE A O 1
ATOM 899 N N . LEU A 1 107 ? 10.065 9.159 -21.366 1.00 94.62 107 LEU A N 1
ATOM 900 C CA . LEU A 1 107 ? 9.298 9.749 -22.469 1.00 94.62 107 LEU A CA 1
ATOM 901 C C . LEU A 1 107 ? 9.411 8.989 -23.805 1.00 94.62 107 LEU A C 1
ATOM 903 O O . LEU A 1 107 ? 8.807 7.933 -23.968 1.00 94.62 107 LEU A O 1
ATOM 907 N N . ASP A 1 108 ? 10.178 9.532 -24.745 1.00 92.31 108 ASP A N 1
ATOM 908 C CA . ASP A 1 108 ? 10.344 9.093 -26.127 1.00 92.31 108 ASP A CA 1
ATOM 909 C C . ASP A 1 108 ? 11.544 8.160 -26.329 1.00 92.31 108 ASP A C 1
ATOM 911 O O . ASP A 1 108 ? 11.776 7.694 -27.445 1.00 92.31 108 ASP A O 1
ATOM 915 N N . ARG A 1 109 ? 12.288 7.841 -25.262 1.00 94.50 109 ARG A N 1
ATOM 916 C CA . ARG A 1 109 ? 13.389 6.878 -25.325 1.00 94.50 109 ARG A CA 1
ATOM 917 C C . ARG A 1 109 ? 12.884 5.546 -25.859 1.00 94.50 109 ARG A C 1
ATOM 919 O O . ARG A 1 109 ? 11.867 5.021 -25.403 1.00 94.50 109 ARG A O 1
ATOM 926 N N . ASP A 1 110 ? 13.654 4.978 -26.778 1.00 95.38 110 ASP A N 1
ATOM 927 C CA . ASP A 1 110 ? 13.406 3.637 -27.282 1.00 95.38 110 ASP A CA 1
ATOM 928 C C . ASP A 1 110 ? 13.607 2.616 -26.155 1.00 95.38 110 ASP A C 1
ATOM 930 O O . ASP A 1 110 ? 14.684 2.536 -25.554 1.00 95.38 110 ASP A O 1
ATOM 934 N N . VAL A 1 111 ? 12.582 1.809 -25.879 1.00 95.88 111 VAL A N 1
ATOM 935 C CA . VAL A 1 111 ? 12.611 0.724 -24.891 1.00 95.88 111 VAL A CA 1
ATOM 936 C C . VAL A 1 111 ? 13.808 -0.196 -25.130 1.00 95.88 111 VAL A C 1
ATOM 938 O O . VAL A 1 111 ? 14.468 -0.604 -24.173 1.00 95.88 111 VAL A O 1
ATOM 941 N N . ARG A 1 112 ? 14.158 -0.450 -26.396 1.00 94.75 112 ARG A N 1
ATOM 942 C CA . ARG A 1 112 ? 15.282 -1.306 -26.809 1.00 94.75 112 ARG A CA 1
ATOM 943 C C . ARG A 1 112 ? 16.642 -0.709 -26.479 1.00 94.75 112 ARG A C 1
ATOM 945 O O . ARG A 1 112 ? 17.636 -1.437 -26.435 1.00 94.75 112 ARG A O 1
ATOM 952 N N . ALA A 1 113 ? 16.709 0.597 -26.230 1.00 94.50 113 ALA A N 1
ATOM 953 C CA . ALA A 1 113 ? 17.920 1.324 -25.872 1.00 94.50 113 ALA A CA 1
ATOM 954 C C . ALA A 1 113 ? 18.084 1.521 -24.356 1.00 94.50 113 ALA A C 1
ATOM 956 O O . ALA A 1 113 ? 19.148 1.955 -23.931 1.00 94.50 113 ALA A O 1
ATOM 957 N N . ILE A 1 114 ? 17.095 1.159 -23.528 1.00 96.62 114 ILE A N 1
ATOM 958 C CA . ILE A 1 114 ? 17.196 1.302 -22.068 1.00 96.62 114 ILE A CA 1
ATOM 959 C C . ILE A 1 114 ? 18.239 0.316 -21.518 1.00 96.62 114 ILE A C 1
ATOM 961 O O . ILE A 1 114 ? 18.181 -0.894 -21.757 1.00 96.62 114 ILE A O 1
ATOM 965 N N . ARG A 1 115 ? 19.220 0.830 -20.773 1.00 95.75 115 ARG A N 1
ATOM 966 C CA . ARG A 1 115 ? 20.324 0.072 -20.163 1.00 95.75 115 ARG A CA 1
ATOM 967 C C . ARG A 1 115 ? 20.368 0.273 -18.650 1.00 95.75 115 ARG A C 1
ATOM 969 O O . ARG A 1 115 ? 19.677 1.108 -18.075 1.00 95.75 115 ARG A O 1
ATOM 976 N N . VAL A 1 116 ? 21.244 -0.485 -17.988 1.00 96.56 116 VAL A N 1
ATOM 977 C CA . VAL A 1 116 ? 21.520 -0.375 -16.542 1.00 96.56 116 VAL A CA 1
ATOM 978 C C . VAL A 1 116 ? 21.899 1.058 -16.137 1.00 96.56 116 VAL A C 1
ATOM 980 O O . VAL A 1 116 ? 21.483 1.520 -15.074 1.00 96.56 116 VAL A O 1
ATOM 983 N N . ALA A 1 117 ? 22.639 1.773 -16.993 1.00 96.38 117 ALA A N 1
ATOM 984 C CA . ALA A 1 117 ? 23.020 3.167 -16.771 1.00 96.38 117 ALA A CA 1
ATOM 985 C C . ALA A 1 117 ? 21.802 4.104 -16.676 1.00 96.38 117 ALA A C 1
ATOM 987 O O . ALA A 1 117 ? 21.778 4.991 -15.826 1.00 96.38 117 ALA A O 1
ATOM 988 N N . ASP A 1 118 ? 20.748 3.863 -17.460 1.00 97.81 118 ASP A N 1
ATOM 989 C CA . ASP A 1 118 ? 19.521 4.665 -17.407 1.00 97.81 118 ASP A CA 1
ATOM 990 C C . ASP A 1 118 ? 18.731 4.424 -16.122 1.00 97.81 118 ASP A C 1
ATOM 992 O O . ASP A 1 118 ? 18.161 5.355 -15.555 1.00 97.81 118 ASP A O 1
ATOM 996 N N . ILE A 1 119 ? 18.732 3.185 -15.618 1.00 97.94 119 ILE A N 1
ATOM 997 C CA . ILE A 1 119 ? 18.104 2.854 -14.332 1.00 97.94 119 ILE A CA 1
ATOM 998 C C . ILE A 1 119 ? 18.837 3.559 -13.184 1.00 97.94 119 ILE A C 1
ATOM 1000 O O . ILE A 1 119 ? 18.198 4.102 -12.278 1.00 97.94 119 ILE A O 1
ATOM 1004 N N . GLN A 1 120 ? 20.173 3.597 -13.239 1.00 97.00 120 GLN A N 1
ATOM 1005 C CA . GLN A 1 120 ? 20.990 4.353 -12.292 1.00 97.00 120 GLN A CA 1
ATOM 1006 C C . GLN A 1 120 ? 20.674 5.852 -12.362 1.00 97.00 120 GLN A C 1
ATOM 1008 O O . GLN A 1 120 ? 20.398 6.452 -11.322 1.00 97.00 120 GLN A O 1
ATOM 1013 N N . ALA A 1 121 ? 20.641 6.430 -13.566 1.00 97.94 121 ALA A N 1
ATOM 1014 C CA . ALA A 1 121 ? 20.332 7.841 -13.775 1.00 97.94 121 ALA A CA 1
ATOM 1015 C C . ALA A 1 121 ? 18.925 8.202 -13.270 1.00 97.94 121 ALA A C 1
ATOM 1017 O O . ALA A 1 121 ? 18.751 9.218 -12.599 1.00 97.94 121 ALA A O 1
ATOM 1018 N N . PHE A 1 122 ? 17.926 7.344 -13.507 1.00 98.25 122 PHE A N 1
ATOM 1019 C CA . PHE A 1 122 ? 16.573 7.529 -12.979 1.00 98.25 122 PHE A CA 1
ATOM 1020 C C . PHE A 1 122 ? 16.546 7.516 -11.444 1.00 98.25 122 PHE A C 1
ATOM 1022 O O . PHE A 1 122 ? 15.933 8.379 -10.810 1.00 98.25 122 PHE A O 1
ATOM 1029 N N . TYR A 1 123 ? 17.238 6.557 -10.823 1.00 97.06 123 TYR A N 1
ATOM 1030 C CA . TYR A 1 123 ? 17.336 6.467 -9.366 1.00 97.06 123 TYR A CA 1
ATOM 1031 C C . TYR A 1 123 ? 18.002 7.709 -8.754 1.00 97.06 123 TYR A C 1
ATOM 1033 O O . TYR A 1 123 ? 17.533 8.238 -7.743 1.00 97.06 123 TYR A O 1
ATOM 1041 N N . GLU A 1 124 ? 19.087 8.189 -9.361 1.00 96.81 124 GLU A N 1
ATOM 1042 C CA . GLU A 1 124 ? 19.787 9.404 -8.938 1.00 96.81 124 GLU A CA 1
ATOM 1043 C C . GLU A 1 124 ? 18.937 10.655 -9.136 1.00 96.81 124 GLU A C 1
ATOM 1045 O O . GLU A 1 124 ? 18.871 11.487 -8.230 1.00 96.81 124 GLU A O 1
ATOM 1050 N N . HIS A 1 125 ? 18.218 10.753 -10.256 1.00 97.38 125 HIS A N 1
ATOM 1051 C CA . HIS A 1 125 ? 17.265 11.827 -10.512 1.00 97.38 125 HIS A CA 1
ATOM 1052 C C . HIS A 1 125 ? 16.201 11.904 -9.410 1.00 97.38 125 HIS A C 1
ATOM 1054 O O . HIS A 1 125 ? 16.005 12.970 -8.826 1.00 97.38 125 HIS A O 1
ATOM 1060 N N . CYS A 1 126 ? 15.579 10.777 -9.046 1.00 97.12 126 CYS A N 1
ATOM 1061 C CA . CYS A 1 126 ? 14.594 10.731 -7.960 1.00 97.12 126 CYS A CA 1
ATOM 1062 C C . CYS A 1 126 ? 15.191 11.161 -6.608 1.00 97.12 126 CYS A C 1
ATOM 1064 O O . CYS A 1 126 ? 14.551 11.866 -5.829 1.00 97.12 126 CYS A O 1
ATOM 1066 N N . ARG A 1 127 ? 16.435 10.755 -6.311 1.00 95.81 127 ARG A N 1
ATOM 1067 C CA . ARG A 1 127 ? 17.125 11.149 -5.070 1.00 95.81 127 ARG A CA 1
ATOM 1068 C C . ARG A 1 127 ? 17.468 12.633 -5.039 1.00 95.81 127 ARG A C 1
ATOM 1070 O O . ARG A 1 127 ? 17.297 13.261 -3.997 1.00 95.81 127 ARG A O 1
ATOM 1077 N N . LYS A 1 128 ? 17.950 13.177 -6.158 1.00 96.69 128 LYS A N 1
ATOM 1078 C CA . LYS A 1 128 ? 18.352 14.582 -6.285 1.00 96.69 128 LYS A CA 1
ATOM 1079 C C . LYS A 1 128 ? 17.147 15.512 -6.180 1.00 96.69 128 LYS A C 1
ATOM 1081 O O . LYS A 1 128 ? 17.213 16.508 -5.472 1.00 96.69 128 LYS A O 1
ATOM 1086 N N . THR A 1 129 ? 16.043 15.161 -6.834 1.00 95.88 129 THR A N 1
ATOM 1087 C CA . THR A 1 129 ? 14.793 15.939 -6.799 1.00 95.88 129 THR A CA 1
ATOM 1088 C C . THR A 1 129 ? 13.991 15.736 -5.514 1.00 95.88 129 THR A C 1
ATOM 1090 O O . THR A 1 129 ? 13.087 16.517 -5.235 1.00 95.88 129 THR A O 1
ATOM 1093 N N . ARG A 1 130 ? 14.295 14.684 -4.735 1.00 94.06 130 ARG A N 1
ATOM 1094 C CA . ARG A 1 130 ? 13.460 14.199 -3.620 1.00 94.06 130 ARG A CA 1
ATOM 1095 C C . ARG A 1 130 ? 12.006 13.966 -4.049 1.00 94.06 130 ARG A C 1
ATOM 1097 O O . ARG A 1 130 ? 11.080 14.124 -3.254 1.00 94.06 130 ARG A O 1
ATOM 1104 N N . TYR A 1 131 ? 11.817 13.563 -5.305 1.00 92.75 131 TYR A N 1
ATOM 1105 C CA . TYR A 1 131 ? 10.521 13.249 -5.883 1.00 92.75 131 TYR A CA 1
ATOM 1106 C C . TYR A 1 131 ? 10.580 11.875 -6.576 1.00 92.75 131 TYR A C 1
ATOM 1108 O O . TYR A 1 131 ? 11.126 11.754 -7.672 1.00 92.75 131 TYR A O 1
ATOM 1116 N N . PRO A 1 132 ? 10.048 10.811 -5.942 1.00 93.19 132 PRO A N 1
ATOM 1117 C CA . PRO A 1 132 ? 9.307 10.809 -4.676 1.00 93.19 132 PRO A CA 1
ATOM 1118 C C . PRO A 1 132 ? 10.203 11.004 -3.436 1.00 93.19 132 PRO A C 1
ATOM 1120 O O . PRO A 1 132 ? 11.407 10.762 -3.466 1.00 93.19 132 PRO A O 1
ATOM 1123 N N . ALA A 1 133 ? 9.585 11.366 -2.308 1.00 89.75 133 ALA A N 1
ATOM 1124 C CA . ALA A 1 133 ? 10.289 11.788 -1.092 1.00 89.75 133 ALA A CA 1
ATOM 1125 C C . ALA A 1 133 ? 11.129 10.703 -0.390 1.00 89.75 133 ALA A C 1
ATOM 1127 O O . ALA A 1 133 ? 12.026 11.034 0.383 1.00 89.75 133 ALA A O 1
ATOM 1128 N N . THR A 1 134 ? 10.844 9.411 -0.604 1.00 90.88 134 THR A N 1
ATOM 1129 C CA . THR A 1 134 ? 11.483 8.317 0.154 1.00 90.88 134 THR A CA 1
ATOM 1130 C C . THR A 1 134 ? 12.113 7.261 -0.746 1.00 90.88 134 THR A C 1
ATOM 1132 O O . THR A 1 134 ? 11.588 6.946 -1.814 1.00 90.88 134 THR A O 1
ATOM 1135 N N . LEU A 1 135 ? 13.185 6.617 -0.268 1.00 90.38 135 LEU A N 1
ATOM 1136 C CA . LEU A 1 135 ? 13.829 5.494 -0.968 1.00 90.38 135 LEU A CA 1
ATOM 1137 C C . LEU A 1 135 ? 12.865 4.323 -1.218 1.00 90.38 135 LEU A C 1
ATOM 1139 O O . LEU A 1 135 ? 12.944 3.661 -2.250 1.00 90.38 135 LEU A O 1
ATOM 1143 N N . SER A 1 136 ? 11.930 4.078 -0.295 1.00 89.38 136 SER A N 1
ATOM 1144 C CA . SER A 1 136 ? 10.902 3.041 -0.450 1.00 89.38 136 SER A CA 1
ATOM 1145 C C . SER A 1 136 ? 9.966 3.341 -1.627 1.00 89.38 136 SER A C 1
ATOM 1147 O O . SER A 1 136 ? 9.669 2.461 -2.439 1.00 89.38 136 SER A O 1
ATOM 1149 N N . SER A 1 137 ? 9.561 4.604 -1.778 1.00 94.06 137 SER A N 1
ATOM 1150 C CA . SER A 1 137 ? 8.761 5.057 -2.918 1.00 94.06 137 SER A CA 1
ATOM 1151 C C . SER A 1 137 ? 9.527 4.903 -4.234 1.00 94.06 137 SER A C 1
ATOM 1153 O O . SER A 1 137 ? 8.968 4.366 -5.188 1.00 94.06 137 SER A O 1
ATOM 1155 N N . ILE A 1 138 ? 10.816 5.271 -4.270 1.00 95.69 138 ILE A N 1
ATOM 1156 C CA . ILE A 1 138 ? 11.674 5.067 -5.453 1.00 95.69 138 ILE A CA 1
ATOM 1157 C C . ILE A 1 138 ? 11.732 3.578 -5.821 1.00 95.69 138 ILE A C 1
ATOM 1159 O O . ILE A 1 138 ? 11.513 3.210 -6.973 1.00 95.69 138 ILE A O 1
ATOM 1163 N N . ASN A 1 139 ? 11.951 2.699 -4.839 1.00 94.44 139 ASN A N 1
ATOM 1164 C CA . ASN A 1 139 ? 11.984 1.251 -5.059 1.00 94.44 139 ASN A CA 1
ATOM 1165 C C . ASN A 1 139 ? 10.644 0.686 -5.550 1.00 94.44 139 ASN A C 1
ATOM 1167 O O . ASN A 1 139 ? 10.631 -0.270 -6.327 1.00 94.44 139 ASN A O 1
ATOM 1171 N N . THR A 1 140 ? 9.526 1.274 -5.121 1.00 95.81 140 THR A N 1
ATOM 1172 C CA . THR A 1 140 ? 8.188 0.901 -5.596 1.00 95.81 140 THR A CA 1
ATOM 1173 C C . THR A 1 140 ? 8.006 1.292 -7.063 1.00 95.81 140 THR A C 1
ATOM 1175 O O . THR A 1 140 ? 7.584 0.454 -7.857 1.00 95.81 140 THR A O 1
ATOM 1178 N N . ILE A 1 141 ? 8.409 2.507 -7.451 1.00 98.06 141 ILE A N 1
ATOM 1179 C CA . ILE A 1 141 ? 8.383 2.959 -8.853 1.00 98.06 141 ILE A CA 1
ATOM 1180 C C . ILE A 1 141 ? 9.295 2.089 -9.727 1.00 98.06 141 ILE A C 1
ATOM 1182 O O . ILE A 1 141 ? 8.870 1.623 -10.782 1.00 98.06 141 ILE A O 1
ATOM 1186 N N . LEU A 1 142 ? 10.514 1.783 -9.266 1.00 97.50 142 LEU A N 1
ATOM 1187 C CA . LEU A 1 142 ? 11.416 0.840 -9.939 1.00 97.50 142 LEU A CA 1
ATOM 1188 C C . LEU A 1 142 ? 10.807 -0.564 -10.054 1.00 97.50 142 LEU A C 1
ATOM 1190 O O . LEU A 1 142 ? 11.090 -1.285 -11.005 1.00 97.50 142 LEU A O 1
ATOM 1194 N N . GLY A 1 143 ? 9.969 -0.973 -9.099 1.00 97.31 143 GLY A N 1
ATOM 1195 C CA . GLY A 1 143 ? 9.187 -2.204 -9.184 1.00 97.31 143 GLY A CA 1
ATOM 1196 C C . GLY A 1 143 ? 8.170 -2.186 -10.329 1.00 97.31 143 GLY A C 1
ATOM 1197 O O . GLY A 1 143 ? 7.993 -3.207 -10.990 1.00 97.31 143 GLY A O 1
ATOM 1198 N N . THR A 1 144 ? 7.546 -1.041 -10.596 1.00 98.25 144 THR A N 1
ATOM 1199 C CA . THR A 1 144 ? 6.639 -0.852 -11.738 1.00 98.25 144 THR A CA 1
ATOM 1200 C C . THR A 1 144 ? 7.405 -0.797 -13.055 1.00 98.25 144 THR A C 1
ATOM 1202 O O . THR A 1 144 ? 7.047 -1.524 -13.978 1.00 98.25 144 THR A O 1
ATOM 1205 N N . LEU A 1 145 ? 8.526 -0.067 -13.114 1.00 98.50 145 LEU A N 1
ATOM 1206 C CA . LEU A 1 145 ? 9.417 -0.075 -14.280 1.00 98.50 145 LEU A CA 1
ATOM 1207 C C . LEU A 1 145 ? 9.905 -1.488 -14.611 1.00 98.50 145 LEU A C 1
ATOM 1209 O O . LEU A 1 145 ? 9.859 -1.903 -15.763 1.00 98.50 145 LEU A O 1
ATOM 1213 N N . ARG A 1 146 ? 10.300 -2.265 -13.593 1.00 98.38 146 ARG A N 1
ATOM 1214 C CA . ARG A 1 146 ? 10.690 -3.669 -13.766 1.00 98.38 146 ARG A CA 1
ATOM 1215 C C . ARG A 1 146 ? 9.597 -4.472 -14.471 1.00 98.38 146 ARG A C 1
ATOM 1217 O O . ARG A 1 146 ? 9.928 -5.265 -15.340 1.00 98.38 146 ARG A O 1
ATOM 1224 N N . ARG A 1 147 ? 8.322 -4.288 -14.107 1.00 98.06 147 ARG A N 1
ATOM 1225 C CA . ARG A 1 147 ? 7.195 -5.013 -14.721 1.00 98.06 147 ARG A CA 1
ATOM 1226 C C . ARG A 1 147 ? 6.951 -4.585 -16.168 1.00 98.06 147 ARG A C 1
ATOM 1228 O O . ARG A 1 147 ? 6.748 -5.457 -17.001 1.00 98.06 147 ARG A O 1
ATOM 1235 N N . ILE A 1 148 ? 7.049 -3.289 -16.468 1.00 98.19 148 ILE A N 1
ATOM 1236 C CA . ILE A 1 148 ? 6.965 -2.774 -17.846 1.00 98.19 148 ILE A CA 1
ATOM 1237 C C . ILE A 1 148 ? 8.069 -3.396 -18.711 1.00 98.19 148 ILE A C 1
ATOM 1239 O O . ILE A 1 148 ? 7.802 -3.912 -19.789 1.00 98.19 148 ILE A O 1
ATOM 1243 N N . LEU A 1 149 ? 9.313 -3.422 -18.229 1.00 97.94 149 LEU A N 1
ATOM 1244 C CA . LEU A 1 149 ? 10.421 -3.997 -18.999 1.00 97.94 149 LEU A CA 1
ATOM 1245 C C . LEU A 1 149 ? 10.400 -5.532 -19.035 1.00 97.94 149 LEU A C 1
ATOM 1247 O O . LEU A 1 149 ? 10.927 -6.122 -19.970 1.00 97.94 149 LEU A O 1
ATOM 1251 N N . ALA A 1 150 ? 9.759 -6.188 -18.064 1.00 97.50 150 ALA A N 1
ATOM 1252 C CA . ALA A 1 150 ? 9.484 -7.621 -18.137 1.00 97.50 150 ALA A CA 1
ATOM 1253 C C . ALA A 1 150 ? 8.452 -7.937 -19.231 1.00 97.50 150 ALA A C 1
ATOM 1255 O O . ALA A 1 150 ? 8.593 -8.937 -19.921 1.00 97.50 150 ALA A O 1
ATOM 1256 N N . PHE A 1 151 ? 7.462 -7.066 -19.439 1.00 96.12 151 PHE A N 1
ATOM 1257 C CA . PHE A 1 151 ? 6.523 -7.175 -20.556 1.00 96.12 151 PHE A CA 1
ATOM 1258 C C . PHE A 1 151 ? 7.209 -6.960 -21.913 1.00 96.12 151 PHE A C 1
ATOM 1260 O O . PHE A 1 151 ? 6.956 -7.709 -22.851 1.00 96.12 151 PHE A O 1
ATOM 1267 N N . ALA A 1 152 ? 8.154 -6.015 -22.003 1.00 95.31 152 ALA A N 1
ATOM 1268 C CA . ALA A 1 152 ? 9.030 -5.885 -23.175 1.00 95.31 152 ALA A CA 1
ATOM 1269 C C . ALA A 1 152 ? 9.862 -7.149 -23.418 1.00 95.31 152 ALA A C 1
ATOM 1271 O O . ALA A 1 152 ? 10.001 -7.587 -24.556 1.00 95.31 152 ALA A O 1
ATOM 1272 N N . GLN A 1 153 ? 10.388 -7.753 -22.352 1.00 93.94 153 GLN A N 1
ATOM 1273 C CA . GLN A 1 153 ? 11.158 -8.987 -22.446 1.00 93.94 153 GLN A CA 1
ATOM 1274 C C . GLN A 1 153 ? 10.304 -10.179 -22.898 1.00 93.94 153 GLN A C 1
ATOM 1276 O O . GLN A 1 153 ? 10.725 -10.934 -23.765 1.00 93.94 153 GLN A O 1
ATOM 1281 N N . ALA A 1 154 ? 9.090 -10.323 -22.360 1.00 92.12 154 ALA A N 1
ATOM 1282 C CA . ALA A 1 154 ? 8.156 -11.382 -22.747 1.00 92.12 154 ALA A CA 1
ATOM 1283 C C . ALA A 1 154 ? 7.715 -11.289 -24.218 1.00 92.12 154 ALA A C 1
ATOM 1285 O O . ALA A 1 154 ? 7.341 -12.295 -24.809 1.00 92.12 154 ALA A O 1
ATOM 1286 N N . ARG A 1 155 ? 7.777 -10.090 -24.806 1.00 91.19 155 ARG A N 1
ATOM 1287 C CA . ARG A 1 155 ? 7.492 -9.819 -26.222 1.00 91.19 155 ARG A CA 1
ATOM 1288 C C . ARG A 1 155 ? 8.744 -9.770 -27.099 1.00 91.19 155 ARG A C 1
ATOM 1290 O O . ARG A 1 155 ? 8.679 -9.260 -28.211 1.00 91.19 155 ARG A O 1
ATOM 1297 N N . GLU A 1 156 ? 9.887 -10.209 -26.573 1.00 90.62 156 GLU A N 1
ATOM 1298 C CA . GLU A 1 156 ? 11.179 -10.238 -27.274 1.00 90.62 156 GLU A CA 1
ATOM 1299 C C . GLU A 1 156 ? 11.693 -8.859 -27.746 1.00 90.62 156 GLU A C 1
ATOM 1301 O O . GLU A 1 156 ? 12.682 -8.767 -28.468 1.00 90.62 156 GLU A O 1
ATOM 1306 N N . VAL A 1 157 ? 11.094 -7.757 -27.270 1.00 91.44 157 VAL A N 1
ATOM 1307 C CA . VAL A 1 157 ? 11.578 -6.382 -27.504 1.00 91.44 157 VAL A CA 1
ATOM 1308 C C . VAL A 1 157 ? 12.896 -6.147 -26.760 1.00 91.44 157 VAL A C 1
ATOM 1310 O O . VAL A 1 157 ? 13.764 -5.405 -27.218 1.00 91.44 157 VAL A O 1
ATOM 1313 N N . LEU A 1 158 ? 13.061 -6.779 -25.596 1.00 91.44 158 LEU A N 1
ATOM 1314 C CA . LEU A 1 158 ? 14.293 -6.762 -24.811 1.00 91.44 158 LEU A CA 1
ATOM 1315 C C . LEU A 1 158 ? 14.782 -8.183 -24.550 1.00 91.44 158 LEU A C 1
ATOM 1317 O O . LEU A 1 158 ? 14.027 -9.025 -24.085 1.00 91.44 158 LEU A O 1
ATOM 1321 N N . ALA A 1 159 ? 16.079 -8.429 -24.729 1.00 90.69 159 ALA A N 1
ATOM 1322 C CA . ALA A 1 159 ? 16.673 -9.712 -24.349 1.00 90.69 159 ALA A CA 1
ATOM 1323 C C . ALA A 1 159 ? 16.731 -9.897 -22.819 1.00 90.69 159 ALA A C 1
ATOM 1325 O O . ALA A 1 159 ? 16.518 -10.990 -22.294 1.00 90.69 159 ALA A O 1
ATOM 1326 N N . LEU A 1 160 ? 17.028 -8.817 -22.087 1.00 91.81 160 LEU A N 1
ATOM 1327 C CA . LEU A 1 160 ? 17.227 -8.826 -20.638 1.00 91.81 160 LEU A CA 1
ATOM 1328 C C . LEU A 1 160 ? 16.608 -7.586 -19.998 1.00 91.81 160 LEU A C 1
ATOM 1330 O O . LEU A 1 160 ? 16.698 -6.485 -20.540 1.00 91.81 160 LEU A O 1
ATOM 1334 N N . ASN A 1 161 ? 16.041 -7.752 -18.803 1.00 96.38 161 ASN A N 1
ATOM 1335 C CA . ASN A 1 161 ? 15.488 -6.646 -18.032 1.00 96.38 161 ASN A CA 1
ATOM 1336 C C . ASN A 1 161 ? 16.604 -5.838 -17.332 1.00 96.38 161 ASN A C 1
ATOM 1338 O O . ASN A 1 161 ? 17.226 -6.338 -16.384 1.00 96.38 161 ASN A O 1
ATOM 1342 N N . PRO A 1 162 ? 16.847 -4.570 -17.717 1.00 96.25 162 PRO A N 1
ATOM 1343 C CA . PRO A 1 162 ? 17.935 -3.776 -17.151 1.00 96.25 162 PRO A CA 1
ATOM 1344 C C . PRO A 1 162 ? 17.712 -3.409 -15.677 1.00 96.25 162 PRO A C 1
ATOM 1346 O O . PRO A 1 162 ? 18.688 -3.171 -14.968 1.00 96.25 162 PRO A O 1
ATOM 1349 N N . VAL A 1 163 ? 16.469 -3.404 -15.172 1.00 97.00 163 VAL A N 1
ATOM 1350 C CA . VAL A 1 163 ? 16.211 -3.179 -13.737 1.00 97.00 163 VAL A CA 1
ATOM 1351 C C . VAL A 1 163 ? 16.720 -4.351 -12.904 1.00 97.00 163 VAL A C 1
ATOM 1353 O O . VAL A 1 163 ? 17.222 -4.143 -11.799 1.00 97.00 163 VAL A O 1
ATOM 1356 N N . ASP A 1 164 ? 16.629 -5.574 -13.423 1.00 94.75 164 ASP A N 1
ATOM 1357 C CA . ASP A 1 164 ? 17.113 -6.761 -12.717 1.00 94.75 164 ASP A CA 1
ATOM 1358 C C . ASP A 1 164 ? 18.631 -6.833 -12.692 1.00 94.75 164 ASP A C 1
ATOM 1360 O O . ASP A 1 164 ? 19.210 -7.033 -11.622 1.00 94.75 164 ASP A O 1
ATOM 1364 N N . ALA A 1 165 ? 19.274 -6.539 -13.822 1.00 93.00 165 ALA A N 1
ATOM 1365 C CA . ALA A 1 165 ? 20.722 -6.382 -13.879 1.00 93.00 165 ALA A CA 1
ATOM 1366 C C . ALA A 1 165 ? 21.215 -5.267 -12.934 1.00 93.00 165 ALA A C 1
ATOM 1368 O O . ALA A 1 165 ? 22.170 -5.467 -12.183 1.00 93.00 165 ALA A O 1
ATOM 1369 N N . TRP A 1 166 ? 20.522 -4.122 -12.890 1.00 95.06 166 TRP A N 1
ATOM 1370 C CA . TRP A 1 166 ? 20.849 -3.017 -11.981 1.00 95.06 166 TRP A CA 1
ATOM 1371 C C . TRP A 1 166 ? 20.676 -3.383 -10.499 1.00 95.06 166 TRP A C 1
ATOM 1373 O O . TRP A 1 166 ? 21.484 -3.003 -9.652 1.00 95.06 166 TRP A O 1
ATOM 1383 N N . LYS A 1 167 ? 19.633 -4.144 -10.149 1.00 90.94 167 LYS A N 1
ATOM 1384 C CA . LYS A 1 167 ? 19.447 -4.623 -8.770 1.00 90.94 167 LYS A CA 1
ATOM 1385 C C . LYS A 1 167 ? 20.523 -5.626 -8.369 1.00 90.94 167 LYS A C 1
ATOM 1387 O O . LYS A 1 167 ? 20.942 -5.612 -7.215 1.00 90.94 167 LYS A O 1
ATOM 1392 N N . ALA A 1 168 ? 20.956 -6.481 -9.293 1.00 89.69 168 ALA A N 1
ATOM 1393 C CA . ALA A 1 168 ? 22.025 -7.441 -9.050 1.00 89.69 168 ALA A CA 1
ATOM 1394 C C . ALA A 1 168 ? 23.384 -6.751 -8.846 1.00 89.69 168 ALA A C 1
ATOM 1396 O O . ALA A 1 168 ? 24.108 -7.110 -7.918 1.00 89.69 168 ALA A O 1
ATOM 1397 N N . SER A 1 169 ? 23.703 -5.723 -9.644 1.00 87.62 169 SER A N 1
ATOM 1398 C CA . SER A 1 169 ? 24.988 -5.009 -9.562 1.00 87.62 169 SER A CA 1
ATOM 1399 C C . SER A 1 169 ? 25.182 -4.231 -8.258 1.00 87.62 169 SER A C 1
ATOM 1401 O O . SER A 1 169 ? 26.310 -4.025 -7.823 1.00 87.62 169 SER A O 1
ATOM 1403 N N . ARG A 1 170 ? 24.096 -3.842 -7.583 1.00 79.88 170 ARG A N 1
ATOM 1404 C CA . ARG A 1 170 ? 24.145 -3.164 -6.275 1.00 79.88 170 ARG A CA 1
ATOM 1405 C C . ARG A 1 170 ? 24.401 -4.090 -5.082 1.00 79.88 170 ARG A C 1
ATOM 1407 O O . ARG A 1 170 ? 24.386 -3.630 -3.938 1.00 79.88 170 ARG A O 1
ATOM 1414 N N . GLY A 1 171 ? 24.612 -5.380 -5.341 1.00 60.56 171 GLY A N 1
ATOM 1415 C CA . GLY A 1 171 ? 24.684 -6.411 -4.317 1.00 60.56 171 GLY A CA 1
ATOM 1416 C C . GLY A 1 171 ? 23.318 -6.667 -3.681 1.00 60.56 171 GLY A C 1
ATOM 1417 O O . GLY A 1 171 ? 22.408 -5.831 -3.692 1.00 60.56 171 GLY A O 1
ATOM 1418 N N . ARG A 1 172 ? 23.141 -7.854 -3.094 1.00 54.75 172 ARG A N 1
ATOM 1419 C CA . ARG A 1 172 ? 21.966 -8.125 -2.262 1.00 54.75 172 ARG A CA 1
ATOM 1420 C C . ARG A 1 172 ? 21.974 -7.141 -1.091 1.00 54.75 172 ARG A C 1
ATOM 1422 O O . ARG A 1 172 ? 22.597 -7.400 -0.072 1.00 54.75 172 ARG A O 1
ATOM 1429 N N . GLN A 1 173 ? 21.153 -6.098 -1.169 1.00 52.56 173 GLN A N 1
ATOM 1430 C CA . GLN A 1 173 ? 20.627 -5.386 0.001 1.00 52.56 173 GLN A CA 1
ATOM 1431 C C . GLN A 1 173 ? 19.634 -6.308 0.741 1.00 52.56 173 GLN A C 1
ATOM 1433 O O . GLN A 1 173 ? 18.495 -5.943 1.029 1.00 52.56 173 GLN A O 1
ATOM 1438 N N . ARG A 1 174 ? 20.003 -7.576 0.963 1.00 47.94 174 ARG A N 1
ATOM 1439 C CA . ARG A 1 174 ? 19.267 -8.470 1.845 1.00 47.94 174 ARG A CA 1
ATOM 1440 C C . ARG A 1 174 ? 19.812 -8.201 3.234 1.00 47.94 174 ARG A C 1
ATOM 1442 O O . ARG A 1 174 ? 20.766 -8.835 3.663 1.00 47.94 174 ARG A O 1
ATOM 1449 N N . GLY A 1 175 ? 19.145 -7.299 3.948 1.00 43.56 175 GLY A N 1
ATOM 1450 C CA . GLY A 1 175 ? 18.973 -7.500 5.380 1.00 43.56 175 GLY A CA 1
ATOM 1451 C C . GLY A 1 175 ? 18.236 -8.826 5.556 1.00 43.56 175 GLY A C 1
ATOM 1452 O O . GLY A 1 175 ? 17.012 -8.854 5.548 1.00 43.56 175 GLY A O 1
ATOM 1453 N N . GLY A 1 176 ? 18.989 -9.928 5.551 1.00 39.25 176 GLY A N 1
ATOM 1454 C CA . GLY A 1 176 ? 18.526 -11.241 5.997 1.00 39.25 176 GLY A CA 1
ATOM 1455 C C . GLY A 1 176 ? 18.445 -11.316 7.522 1.00 39.25 176 GLY A C 1
ATOM 1456 O O . GLY A 1 176 ? 17.894 -12.270 8.051 1.00 39.25 176 GLY A O 1
ATOM 1457 N N . GLY A 1 177 ? 18.954 -10.297 8.221 1.00 53.78 177 GLY A N 1
ATOM 1458 C CA . GLY A 1 177 ? 18.627 -10.053 9.617 1.00 53.78 177 GLY A CA 1
ATOM 1459 C C . GLY A 1 177 ? 17.216 -9.487 9.752 1.00 53.78 177 GLY A C 1
ATOM 1460 O O . GLY A 1 177 ? 16.738 -8.756 8.878 1.00 53.78 177 GLY A O 1
ATOM 1461 N N . LEU A 1 178 ? 16.566 -9.815 10.869 1.00 58.72 178 LEU A N 1
ATOM 1462 C CA . LEU A 1 178 ? 15.370 -9.120 11.334 1.00 58.72 178 LEU A CA 1
ATOM 1463 C C . LEU A 1 178 ? 15.619 -7.614 11.209 1.00 58.72 178 LEU A C 1
ATOM 1465 O O . LEU A 1 178 ? 16.597 -7.092 11.746 1.00 58.72 178 LEU A O 1
ATOM 1469 N N . ARG A 1 179 ? 14.772 -6.909 10.452 1.00 62.72 179 ARG A N 1
ATOM 1470 C CA . ARG A 1 179 ? 14.820 -5.445 10.463 1.00 62.72 179 ARG A CA 1
ATOM 1471 C C . ARG A 1 179 ? 14.553 -5.022 11.906 1.00 62.72 179 ARG A C 1
ATOM 1473 O O . ARG A 1 179 ? 13.538 -5.475 12.437 1.00 62.72 179 ARG A O 1
ATOM 1480 N N . PRO A 1 180 ? 15.406 -4.183 12.521 1.00 63.75 180 PRO A N 1
ATOM 1481 C CA . PRO A 1 180 ? 15.100 -3.631 13.827 1.00 63.75 180 PRO A CA 1
ATOM 1482 C C . PRO A 1 180 ? 13.712 -3.006 13.746 1.00 63.75 180 PRO A C 1
ATOM 1484 O O . PRO A 1 180 ? 13.460 -2.148 12.891 1.00 63.75 180 PRO A O 1
ATOM 1487 N N . VAL A 1 181 ? 12.788 -3.507 14.562 1.00 69.88 181 VAL A N 1
ATOM 1488 C CA . VAL A 1 181 ? 11.499 -2.850 14.718 1.00 69.88 181 VAL A CA 1
ATOM 1489 C C . VAL A 1 181 ? 11.811 -1.509 15.354 1.00 69.88 181 VAL A C 1
ATOM 1491 O O . VAL A 1 181 ? 12.495 -1.437 16.371 1.00 69.88 181 VAL A O 1
ATOM 1494 N N . ASP A 1 182 ? 11.359 -0.444 14.708 1.00 76.62 182 ASP A N 1
ATOM 1495 C CA . ASP A 1 182 ? 11.447 0.891 15.269 1.00 76.62 182 ASP A CA 1
ATOM 1496 C C . ASP A 1 182 ? 10.542 0.931 16.506 1.00 76.62 182 ASP A C 1
ATOM 1498 O O . ASP A 1 182 ? 9.329 1.108 16.387 1.00 76.62 182 ASP A O 1
ATOM 1502 N N . SER A 1 183 ? 11.125 0.694 17.684 1.00 77.25 183 SER A N 1
ATOM 1503 C CA . SER A 1 183 ? 10.412 0.618 18.965 1.00 77.25 183 SER A CA 1
ATOM 1504 C C . SER A 1 183 ? 9.670 1.915 19.284 1.00 77.25 183 SER A C 1
ATOM 1506 O O . SER A 1 183 ? 8.691 1.900 20.022 1.00 77.25 183 SER A O 1
ATOM 1508 N N . SER A 1 184 ? 10.043 3.033 18.647 1.00 79.31 184 SER A N 1
ATOM 1509 C CA . SER A 1 184 ? 9.296 4.290 18.740 1.00 79.31 184 SER A CA 1
ATOM 1510 C C . SER A 1 184 ? 7.891 4.232 18.117 1.00 79.31 184 SER A C 1
ATOM 1512 O O . SER A 1 184 ? 7.079 5.129 18.342 1.00 79.31 184 SER A O 1
ATOM 1514 N N . LYS A 1 185 ? 7.591 3.192 17.331 1.00 80.56 185 LYS A N 1
ATOM 1515 C CA . LYS A 1 185 ? 6.291 2.978 16.677 1.00 80.56 185 LYS A CA 1
ATOM 1516 C C . LYS A 1 185 ? 5.461 1.869 17.314 1.00 80.56 185 LYS A C 1
ATOM 1518 O O . LYS A 1 185 ? 4.340 1.642 16.867 1.00 80.56 185 LYS A O 1
ATOM 1523 N N . VAL A 1 186 ? 6.005 1.172 18.308 1.00 87.75 186 VAL A N 1
ATOM 1524 C CA . VAL A 1 186 ? 5.318 0.095 19.023 1.00 87.75 186 VAL A CA 1
ATOM 1525 C C . VAL A 1 186 ? 4.932 0.615 20.397 1.00 87.75 186 VAL A C 1
ATOM 1527 O O . VAL A 1 186 ? 5.768 1.199 21.086 1.00 87.75 186 VAL A O 1
ATOM 1530 N N . LEU A 1 187 ? 3.666 0.427 20.762 1.00 90.62 187 LEU A N 1
ATOM 1531 C CA . LEU A 1 187 ? 3.176 0.783 22.086 1.00 90.62 187 LEU A CA 1
ATOM 1532 C C . LEU A 1 187 ? 3.545 -0.301 23.101 1.00 90.62 187 LEU A C 1
ATOM 1534 O O . LEU A 1 187 ? 3.420 -1.491 22.805 1.00 90.62 187 LEU A O 1
ATOM 1538 N N . THR A 1 188 ? 3.976 0.105 24.293 1.00 92.50 188 THR A N 1
ATOM 1539 C CA . THR A 1 188 ? 4.081 -0.804 25.445 1.00 92.50 188 THR A CA 1
ATOM 1540 C C . THR A 1 188 ? 2.694 -1.140 25.998 1.00 92.50 188 THR A C 1
ATOM 1542 O O . THR A 1 188 ? 1.710 -0.474 25.675 1.00 92.50 188 THR A O 1
ATOM 1545 N N . ALA A 1 189 ? 2.599 -2.155 26.863 1.00 93.12 189 ALA A N 1
ATOM 1546 C CA . ALA A 1 189 ? 1.340 -2.493 27.528 1.00 93.12 189 ALA A CA 1
ATOM 1547 C C . ALA A 1 189 ? 0.753 -1.291 28.297 1.00 93.12 189 ALA A C 1
ATOM 1549 O O . ALA A 1 189 ? -0.428 -0.988 28.140 1.00 93.12 189 ALA A O 1
ATOM 1550 N N . ASP A 1 190 ? 1.585 -0.552 29.036 1.00 94.81 190 ASP A N 1
ATOM 1551 C CA . ASP A 1 190 ? 1.162 0.641 29.783 1.00 94.81 190 ASP A CA 1
ATOM 1552 C C . ASP A 1 190 ? 0.704 1.776 28.859 1.00 94.81 190 ASP A C 1
ATOM 1554 O O . ASP A 1 190 ? -0.286 2.459 29.132 1.00 94.81 190 ASP A O 1
ATOM 1558 N N . GLU A 1 191 ? 1.384 1.960 27.722 1.00 94.75 191 GLU A N 1
ATOM 1559 C CA . GLU A 1 191 ? 0.975 2.946 26.723 1.00 94.75 191 GLU A CA 1
ATOM 1560 C C . GLU A 1 191 ? -0.362 2.566 26.072 1.00 94.75 191 GLU A C 1
ATOM 1562 O O . GLU A 1 191 ? -1.190 3.443 25.829 1.00 94.75 191 GLU A O 1
ATOM 1567 N N . VAL A 1 192 ? -0.606 1.274 25.817 1.00 95.50 192 VAL A N 1
ATOM 1568 C CA . VAL A 1 192 ? -1.907 0.792 25.332 1.00 95.50 192 VAL A CA 1
ATOM 1569 C C . VAL A 1 192 ? -2.997 1.073 26.364 1.00 95.50 192 VAL A C 1
ATOM 1571 O O . VAL A 1 192 ? -4.036 1.608 25.991 1.00 95.50 192 VAL A O 1
ATOM 1574 N N . GLN A 1 193 ? -2.769 0.787 27.651 1.00 96.00 193 GLN A N 1
ATOM 1575 C CA . GLN A 1 193 ? -3.757 1.090 28.696 1.00 96.00 193 GLN A CA 1
ATOM 1576 C C . GLN A 1 193 ? -4.035 2.594 28.798 1.00 96.00 193 GLN A C 1
ATOM 1578 O O . GLN A 1 193 ? -5.194 2.998 28.826 1.00 96.00 193 GLN A O 1
ATOM 1583 N N . THR A 1 194 ? -2.994 3.430 28.752 1.00 96.44 194 THR A N 1
ATOM 1584 C CA . THR A 1 194 ? -3.136 4.897 28.732 1.00 96.44 194 THR A CA 1
ATOM 1585 C C . THR A 1 194 ? -3.974 5.361 27.537 1.00 96.44 194 THR A C 1
ATOM 1587 O O . THR A 1 194 ? -4.885 6.176 27.679 1.00 96.44 194 THR A O 1
ATOM 1590 N N . LEU A 1 195 ? -3.706 4.815 26.347 1.00 96.69 195 LEU A N 1
ATOM 1591 C CA . LEU A 1 195 ? -4.450 5.137 25.131 1.00 96.69 195 LEU A CA 1
ATOM 1592 C C . LEU A 1 195 ? -5.921 4.706 25.223 1.00 96.69 195 LEU A C 1
ATOM 1594 O O . LEU A 1 195 ? -6.804 5.461 24.808 1.00 96.69 195 LEU A O 1
ATOM 1598 N N . LEU A 1 196 ? -6.187 3.519 25.774 1.00 97.25 196 LEU A N 1
ATOM 1599 C CA . LEU A 1 196 ? -7.540 3.000 25.977 1.00 97.25 196 LEU A CA 1
ATOM 1600 C C . LEU A 1 196 ? -8.321 3.817 27.006 1.00 97.25 196 LEU A C 1
ATOM 1602 O O . LEU A 1 196 ? -9.503 4.068 26.792 1.00 97.25 196 LEU A O 1
ATOM 1606 N N . GLU A 1 197 ? -7.677 4.276 28.075 1.00 97.81 197 GLU A N 1
ATOM 1607 C CA . GLU A 1 197 ? -8.320 5.093 29.105 1.00 97.81 197 GLU A CA 1
ATOM 1608 C C . GLU A 1 197 ? -8.732 6.472 28.572 1.00 97.81 197 GLU A C 1
ATOM 1610 O O . GLU A 1 197 ? -9.858 6.921 28.796 1.00 97.81 197 GLU A O 1
ATOM 1615 N N . VAL A 1 198 ? -7.872 7.114 27.776 1.00 97.62 198 VAL A N 1
ATOM 1616 C CA . VAL A 1 198 ? -8.225 8.356 27.067 1.00 97.62 198 VAL A CA 1
ATOM 1617 C C . VAL A 1 198 ? -9.367 8.119 26.081 1.00 97.62 198 VAL A C 1
ATOM 1619 O O . VAL A 1 198 ? -10.300 8.918 26.009 1.00 97.62 198 VAL A O 1
ATOM 1622 N N . ALA A 1 199 ? -9.322 7.024 25.316 1.00 97.25 199 ALA A N 1
ATOM 1623 C CA . ALA A 1 199 ? -10.405 6.685 24.398 1.00 97.25 199 ALA A CA 1
ATOM 1624 C C . ALA A 1 199 ? -11.732 6.495 25.152 1.00 97.25 199 ALA A C 1
ATOM 1626 O O . ALA A 1 199 ? -12.753 7.019 24.721 1.00 97.25 199 ALA A O 1
ATOM 1627 N N . ARG A 1 200 ? -11.710 5.815 26.302 1.00 96.56 200 ARG A N 1
ATOM 1628 C CA . ARG A 1 200 ? -12.886 5.548 27.140 1.00 96.56 200 ARG A CA 1
ATOM 1629 C C . ARG A 1 200 ? -13.509 6.818 27.718 1.00 96.56 200 ARG A C 1
ATOM 1631 O O . ARG A 1 200 ? -14.728 6.932 27.758 1.00 96.56 200 ARG A O 1
ATOM 1638 N N . THR A 1 201 ? -12.680 7.750 28.181 1.00 97.12 201 THR A N 1
ATOM 1639 C CA . THR A 1 201 ? -13.123 8.942 28.926 1.00 97.12 201 THR A CA 1
ATOM 1640 C C . THR A 1 201 ? -13.436 10.139 28.030 1.00 97.12 201 THR A C 1
ATOM 1642 O O . THR A 1 201 ? -14.420 10.833 28.271 1.00 97.12 201 THR A O 1
ATOM 1645 N N . GLU A 1 202 ? -12.642 10.378 26.982 1.00 96.88 202 GLU A N 1
ATOM 1646 C CA . GLU A 1 202 ? -12.802 11.538 26.090 1.00 96.88 202 GLU A CA 1
ATOM 1647 C C . GLU A 1 202 ? -13.475 11.191 24.747 1.00 96.88 202 GLU A C 1
ATOM 1649 O O . GLU A 1 202 ? -13.985 12.086 24.072 1.00 96.88 202 GLU A O 1
ATOM 1654 N N . PHE A 1 203 ? -13.475 9.918 24.328 1.00 95.50 203 PHE A N 1
ATOM 1655 C CA . PHE A 1 203 ? -13.993 9.475 23.022 1.00 95.50 203 PHE A CA 1
ATOM 1656 C C . PHE A 1 203 ? -14.887 8.223 23.127 1.00 95.50 203 PHE A C 1
ATOM 1658 O O . PHE A 1 203 ? -14.663 7.265 22.376 1.00 95.50 203 PHE A O 1
ATOM 1665 N N . PRO A 1 204 ? -15.906 8.208 24.010 1.00 93.06 204 PRO A N 1
ATOM 1666 C CA . PRO A 1 204 ? -16.676 7.004 24.325 1.00 93.06 204 PRO A CA 1
ATOM 1667 C C . PRO A 1 204 ? -17.261 6.326 23.079 1.00 93.06 204 PRO A C 1
ATOM 1669 O O . PRO A 1 204 ? -17.116 5.120 22.928 1.00 93.06 204 PRO A O 1
ATOM 1672 N N . ASP A 1 205 ? -17.783 7.080 22.108 1.00 91.25 205 ASP A N 1
ATOM 1673 C CA . ASP A 1 205 ? -18.337 6.528 20.856 1.00 91.25 205 ASP A CA 1
ATOM 1674 C C . ASP A 1 205 ? -17.329 5.717 20.017 1.00 91.25 205 ASP A C 1
ATOM 1676 O O . ASP A 1 205 ? -17.715 4.882 19.204 1.00 91.25 205 ASP A O 1
ATOM 1680 N N . HIS A 1 206 ? -16.028 5.966 20.185 1.00 94.38 206 HIS A N 1
ATOM 1681 C CA . HIS A 1 206 ? -14.959 5.293 19.438 1.00 94.38 206 HIS A CA 1
ATOM 1682 C C . HIS A 1 206 ? -14.163 4.316 20.305 1.00 94.38 206 HIS A C 1
ATOM 1684 O O . HIS A 1 206 ? -13.329 3.577 19.777 1.00 94.38 206 HIS A O 1
ATOM 1690 N N . TYR A 1 207 ? -14.404 4.293 21.617 1.00 95.94 207 TYR A N 1
ATOM 1691 C CA . TYR A 1 207 ? -13.717 3.402 22.542 1.00 95.94 207 TYR A CA 1
ATOM 1692 C C . TYR A 1 207 ? -13.857 1.919 22.158 1.00 95.94 207 TYR A C 1
ATOM 1694 O O . TYR A 1 207 ? -12.816 1.266 22.063 1.00 95.94 207 TYR A O 1
ATOM 1702 N N . PRO A 1 208 ? -15.055 1.386 21.831 1.00 95.19 208 PRO A N 1
ATOM 1703 C CA . PRO A 1 208 ? -15.198 -0.018 21.440 1.00 95.19 208 PRO A CA 1
ATOM 1704 C C . PRO A 1 208 ? -14.355 -0.391 20.220 1.00 95.19 208 PRO A C 1
ATOM 1706 O O . PRO A 1 208 ? -13.737 -1.450 20.202 1.00 95.19 208 PRO A O 1
ATOM 1709 N N . LEU A 1 209 ? -14.268 0.498 19.226 1.00 96.00 209 LEU A N 1
ATOM 1710 C CA . LEU A 1 209 ? -13.440 0.290 18.039 1.00 96.00 209 LEU A CA 1
ATOM 1711 C C . LEU A 1 209 ? -11.947 0.245 18.397 1.00 96.00 209 LEU A C 1
ATOM 1713 O O . LEU A 1 209 ? -11.216 -0.623 17.920 1.00 96.00 209 LEU A O 1
ATOM 1717 N N . VAL A 1 210 ? -11.474 1.188 19.217 1.00 96.94 210 VAL A N 1
ATOM 1718 C CA . VAL A 1 210 ? -10.062 1.245 19.628 1.00 96.94 210 VAL A CA 1
ATOM 1719 C C . VAL A 1 210 ? -9.700 0.024 20.475 1.00 96.94 210 VAL A C 1
ATOM 1721 O O . VAL A 1 210 ? -8.654 -0.582 20.248 1.00 96.94 210 VAL A O 1
ATOM 1724 N N . LEU A 1 211 ? -10.586 -0.379 21.388 1.00 97.06 211 LEU A N 1
ATOM 1725 C CA . LEU A 1 211 ? -10.445 -1.588 22.193 1.00 97.06 211 LEU A CA 1
ATOM 1726 C C . LEU A 1 211 ? -10.425 -2.850 21.325 1.00 97.06 211 LEU A C 1
ATOM 1728 O O . LEU A 1 211 ? -9.550 -3.694 21.493 1.00 97.06 211 LEU A O 1
ATOM 1732 N N . PHE A 1 212 ? -11.335 -2.950 20.354 1.00 97.12 212 PHE A N 1
ATOM 1733 C CA . PHE A 1 212 ? -11.393 -4.066 19.414 1.00 97.12 212 PHE A CA 1
ATOM 1734 C C . PHE A 1 212 ? -10.079 -4.225 18.645 1.00 97.12 212 PHE A C 1
ATOM 1736 O O . PHE A 1 212 ? -9.541 -5.329 18.560 1.00 97.12 212 PHE A O 1
ATOM 1743 N N . MET A 1 213 ? -9.524 -3.133 18.110 1.00 96.69 213 MET A N 1
ATOM 1744 C CA . MET A 1 213 ? -8.243 -3.172 17.394 1.00 96.69 213 MET A CA 1
ATOM 1745 C C . MET A 1 213 ? -7.076 -3.547 18.316 1.00 96.69 213 MET A C 1
ATOM 1747 O O . MET A 1 213 ? -6.219 -4.332 17.911 1.00 96.69 213 MET A O 1
ATOM 1751 N N . ALA A 1 214 ? -7.059 -3.033 19.549 1.00 95.75 214 ALA A N 1
ATOM 1752 C CA . ALA A 1 214 ? -6.014 -3.334 20.525 1.00 95.75 214 ALA A CA 1
ATOM 1753 C C . ALA A 1 214 ? -6.019 -4.810 20.963 1.00 95.75 214 ALA A C 1
ATOM 1755 O O . ALA A 1 214 ? -4.954 -5.420 21.032 1.00 95.75 214 ALA A O 1
ATOM 1756 N N . ASP A 1 215 ? -7.198 -5.388 21.210 1.00 96.00 215 ASP A N 1
ATOM 1757 C CA . ASP A 1 215 ? -7.331 -6.755 21.734 1.00 96.00 215 ASP A CA 1
ATOM 1758 C C . ASP A 1 215 ? -7.187 -7.818 20.642 1.00 96.00 215 ASP A C 1
ATOM 1760 O O . ASP A 1 215 ? -6.612 -8.878 20.878 1.00 96.00 215 ASP A O 1
ATOM 1764 N N . THR A 1 216 ? -7.681 -7.540 19.432 1.00 95.19 216 THR A N 1
ATOM 1765 C CA . THR A 1 216 ? -7.696 -8.529 18.339 1.00 95.19 216 THR A CA 1
ATOM 1766 C C . THR A 1 216 ? -6.505 -8.410 17.388 1.00 95.19 216 THR A C 1
ATOM 1768 O O . THR A 1 216 ? -6.247 -9.321 16.597 1.00 95.19 216 THR A O 1
ATOM 1771 N N . GLY A 1 217 ? -5.806 -7.267 17.386 1.00 93.00 217 GLY A N 1
ATOM 1772 C CA . GLY A 1 217 ? -4.736 -6.968 16.430 1.00 93.00 217 GLY A CA 1
ATOM 1773 C C . GLY A 1 217 ? -5.196 -6.956 14.965 1.00 93.00 217 GLY A C 1
ATOM 1774 O O . GLY A 1 217 ? -4.381 -7.122 14.050 1.00 93.00 217 GLY A O 1
ATOM 1775 N N . CYS A 1 218 ? -6.503 -6.825 14.710 1.00 92.88 218 CYS A N 1
ATOM 1776 C CA . CYS A 1 218 ? -7.033 -6.766 13.354 1.00 92.88 218 CYS A CA 1
ATOM 1777 C C . CYS A 1 218 ? -6.597 -5.480 12.636 1.00 92.88 218 CYS A C 1
ATOM 1779 O O . CYS A 1 218 ? -6.203 -4.484 13.241 1.00 92.88 218 CYS A O 1
ATOM 1781 N N . ARG A 1 219 ? -6.657 -5.484 11.301 1.00 92.25 219 ARG A N 1
ATOM 1782 C CA . ARG A 1 219 ? -6.376 -4.261 10.540 1.00 92.25 219 ARG A CA 1
ATOM 1783 C C . ARG A 1 219 ? -7.541 -3.294 10.702 1.00 92.25 219 ARG A C 1
ATOM 1785 O O . ARG A 1 219 ? -8.687 -3.703 10.580 1.00 92.25 219 ARG A O 1
ATOM 1792 N N . VAL A 1 220 ? -7.255 -1.999 10.792 1.00 94.94 220 VAL A N 1
ATOM 1793 C CA . VAL A 1 220 ? -8.280 -0.937 10.834 1.00 94.94 220 VAL A CA 1
ATOM 1794 C C . VAL A 1 220 ? -9.371 -1.077 9.759 1.00 94.94 220 VAL A C 1
ATOM 1796 O O . VAL A 1 220 ? -10.552 -0.922 10.041 1.00 94.94 220 VAL A O 1
ATOM 1799 N N . SER A 1 221 ? -9.004 -1.448 8.526 1.00 93.81 221 SER A N 1
ATOM 1800 C CA . SER A 1 221 ? -9.970 -1.659 7.438 1.00 93.81 221 SER A CA 1
ATOM 1801 C C . SER A 1 221 ? -10.876 -2.870 7.658 1.00 93.81 221 SER A C 1
ATOM 1803 O O . SER A 1 221 ? -11.974 -2.896 7.119 1.00 93.81 221 SER A O 1
ATOM 1805 N N . GLU A 1 222 ? -10.392 -3.888 8.374 1.00 96.06 222 GLU A N 1
ATOM 1806 C CA . GLU A 1 222 ? -11.164 -5.072 8.766 1.00 96.06 222 GLU A CA 1
ATOM 1807 C C . GLU A 1 222 ? -12.132 -4.705 9.900 1.00 96.06 222 GLU A C 1
ATOM 1809 O O . GLU A 1 222 ? -13.315 -5.005 9.793 1.00 96.06 222 GLU A O 1
ATOM 1814 N N . ALA A 1 223 ? -11.672 -3.954 10.910 1.00 96.38 223 ALA A N 1
ATOM 1815 C CA . ALA A 1 223 ? -12.536 -3.436 11.973 1.00 96.38 223 ALA A CA 1
ATOM 1816 C C . ALA A 1 223 ? -13.687 -2.581 11.412 1.00 96.38 223 ALA A C 1
ATOM 1818 O O . ALA A 1 223 ? -14.841 -2.797 11.754 1.00 96.38 223 ALA A O 1
ATOM 1819 N N . PHE A 1 224 ? -13.408 -1.672 10.471 1.00 96.19 224 PHE A N 1
ATOM 1820 C CA . PHE A 1 224 ? -14.450 -0.845 9.840 1.00 96.19 224 PHE A CA 1
ATOM 1821 C C . PHE A 1 224 ? -15.467 -1.638 9.011 1.00 96.19 224 PHE A C 1
ATOM 1823 O O . PHE A 1 224 ? -16.528 -1.111 8.688 1.00 96.19 224 PHE A O 1
ATOM 1830 N N . ALA A 1 225 ? -15.127 -2.861 8.600 1.00 96.00 225 ALA A N 1
ATOM 1831 C CA . ALA A 1 225 ? -16.001 -3.715 7.802 1.00 96.00 225 ALA A CA 1
ATOM 1832 C C . ALA A 1 225 ? -16.839 -4.681 8.643 1.00 96.00 225 ALA A C 1
ATOM 1834 O O . ALA A 1 225 ? -17.707 -5.344 8.066 1.00 96.00 225 ALA A O 1
ATOM 1835 N N . LEU A 1 226 ? -16.558 -4.770 9.948 1.00 95.56 226 LEU A N 1
ATOM 1836 C CA . LEU A 1 226 ? -17.212 -5.686 10.869 1.00 95.56 226 LEU A CA 1
ATOM 1837 C C . LEU A 1 226 ? -18.690 -5.326 10.999 1.00 95.56 226 LEU A C 1
ATOM 1839 O O . LEU A 1 226 ? -19.030 -4.171 11.276 1.00 95.56 226 LEU A O 1
ATOM 1843 N N . ARG A 1 227 ? -19.559 -6.312 10.796 1.00 94.19 227 ARG A N 1
ATOM 1844 C CA . ARG A 1 227 ? -20.998 -6.199 11.036 1.00 94.19 227 ARG A CA 1
ATOM 1845 C C . ARG A 1 227 ? -21.393 -6.924 12.309 1.00 94.19 227 ARG A C 1
ATOM 1847 O O . ARG A 1 227 ? -20.669 -7.802 12.765 1.00 94.19 227 ARG A O 1
ATOM 1854 N N . TRP A 1 228 ? -22.560 -6.595 12.850 1.00 93.31 228 TRP A N 1
ATOM 1855 C CA . TRP A 1 228 ? -23.114 -7.338 13.983 1.00 93.31 228 TRP A CA 1
ATOM 1856 C C . TRP A 1 228 ? -23.377 -8.811 13.649 1.00 93.31 228 TRP A C 1
ATOM 1858 O O . TRP A 1 228 ? -23.150 -9.661 14.499 1.00 93.31 228 TRP A O 1
ATOM 1868 N N . SER A 1 229 ? -23.732 -9.133 12.401 1.00 92.56 229 SER A N 1
ATOM 1869 C CA . SER A 1 229 ? -23.830 -10.512 11.894 1.00 92.56 229 SER A CA 1
ATOM 1870 C C . SER A 1 229 ? -22.532 -11.312 12.010 1.00 92.56 229 SER A C 1
ATOM 1872 O O . SER A 1 229 ? -22.562 -12.539 11.989 1.00 92.56 229 SER A O 1
ATOM 1874 N N . ASP A 1 230 ? -21.393 -10.623 12.100 1.00 94.12 230 ASP A N 1
ATOM 1875 C CA . ASP A 1 230 ? -20.070 -11.231 12.169 1.00 94.12 230 ASP A CA 1
ATOM 1876 C C . ASP A 1 230 ? -19.620 -11.441 13.631 1.00 94.12 230 ASP A C 1
ATOM 1878 O O . ASP A 1 230 ? -18.531 -11.971 13.858 1.00 94.12 230 ASP A O 1
ATOM 1882 N N . VAL A 1 231 ? -20.413 -11.002 14.618 1.00 94.25 231 VAL A N 1
ATOM 1883 C CA . VAL A 1 231 ? -20.063 -10.964 16.045 1.00 94.25 231 VAL A CA 1
ATOM 1884 C C . VAL A 1 231 ? -20.992 -11.869 16.848 1.00 94.25 231 VAL A C 1
ATOM 1886 O O . VAL A 1 231 ? -22.191 -11.629 16.944 1.00 94.25 231 VAL A O 1
ATOM 1889 N N . ASP A 1 232 ? -20.406 -12.863 17.502 1.00 93.62 232 ASP A N 1
ATOM 1890 C CA . ASP A 1 232 ? -21.066 -13.732 18.466 1.00 93.62 232 ASP A CA 1
ATOM 1891 C C . ASP A 1 232 ? -20.592 -13.357 19.878 1.00 93.62 232 ASP A C 1
ATOM 1893 O O . ASP A 1 232 ? -19.502 -13.733 20.322 1.00 93.62 232 ASP A O 1
ATOM 1897 N N . LEU A 1 233 ? -21.392 -12.549 20.581 1.00 92.19 233 LEU A N 1
ATOM 1898 C CA . LEU A 1 233 ? -21.071 -12.108 21.943 1.00 92.19 233 LEU A CA 1
ATOM 1899 C C . LEU A 1 233 ? -21.186 -13.242 22.971 1.00 92.19 233 LEU A C 1
ATOM 1901 O O . LEU A 1 233 ? -20.481 -13.199 23.984 1.00 92.19 233 LEU A O 1
ATOM 1905 N N . GLU A 1 234 ? -22.033 -14.244 22.716 1.00 91.75 234 GLU A N 1
ATOM 1906 C CA . GLU A 1 234 ? -22.230 -15.388 23.611 1.00 91.75 234 GLU A CA 1
ATOM 1907 C C . GLU A 1 234 ? -21.027 -16.328 23.544 1.00 91.75 234 GLU A C 1
ATOM 1909 O O . GLU A 1 234 ? -20.415 -16.624 24.574 1.00 91.75 234 GLU A O 1
ATOM 1914 N N . ALA A 1 235 ? -20.624 -16.719 22.332 1.00 94.44 235 ALA A N 1
ATOM 1915 C CA . ALA A 1 235 ? -19.421 -17.515 22.106 1.00 94.44 235 ALA A CA 1
ATOM 1916 C C . ALA A 1 235 ? -18.128 -16.710 22.316 1.00 94.44 235 ALA A C 1
ATOM 1918 O O . ALA A 1 235 ? -17.054 -17.289 22.473 1.00 94.44 235 ALA A O 1
ATOM 1919 N N . GLY A 1 236 ? -18.213 -15.376 22.317 1.00 95.31 236 GLY A N 1
ATOM 1920 C CA . GLY A 1 236 ? -17.066 -14.484 22.449 1.00 95.31 236 GLY A CA 1
ATOM 1921 C C . GLY A 1 236 ? -16.148 -14.518 21.233 1.00 95.31 236 GLY A C 1
ATOM 1922 O O . GLY A 1 236 ? -14.927 -14.503 21.379 1.00 95.31 236 GLY A O 1
ATOM 1923 N N . LEU A 1 237 ? -16.727 -14.557 20.034 1.00 97.06 237 LEU A N 1
ATOM 1924 C CA . LEU A 1 237 ? -16.003 -14.651 18.771 1.00 97.06 237 LEU A CA 1
ATOM 1925 C C . LEU A 1 237 ? -16.458 -13.565 17.795 1.00 97.06 237 LEU A C 1
ATOM 1927 O O . LEU A 1 237 ? -17.631 -13.215 17.729 1.00 97.06 237 LEU A O 1
ATOM 1931 N N . ALA A 1 238 ? -15.531 -13.065 16.983 1.00 96.75 238 ALA A N 1
ATOM 1932 C CA . ALA A 1 238 ? -15.855 -12.261 15.809 1.00 96.75 238 ALA A CA 1
ATOM 1933 C C . ALA A 1 238 ? -15.189 -12.831 14.555 1.00 96.75 238 ALA A C 1
ATOM 1935 O O . ALA A 1 238 ? -14.024 -13.234 14.580 1.00 96.75 238 ALA A O 1
ATOM 1936 N N . THR A 1 239 ? -15.912 -12.837 13.440 1.00 96.88 239 THR A N 1
ATOM 1937 C CA . THR A 1 239 ? -15.433 -13.343 12.152 1.00 96.88 239 THR A CA 1
ATOM 1938 C C . THR A 1 239 ? -14.934 -12.199 11.275 1.00 96.88 239 THR A C 1
ATOM 1940 O O . THR A 1 239 ? -15.681 -11.336 10.829 1.00 96.88 239 THR A O 1
ATOM 1943 N N . ILE A 1 240 ? -13.637 -12.201 10.974 1.00 96.25 240 ILE A N 1
ATOM 1944 C CA . ILE A 1 240 ? -12.997 -11.234 10.083 1.00 96.25 240 ILE A CA 1
ATOM 1945 C C . ILE A 1 240 ? -12.966 -11.788 8.659 1.00 96.25 240 ILE A C 1
ATOM 1947 O O . ILE A 1 240 ? -12.047 -12.521 8.286 1.00 96.25 240 ILE A O 1
ATOM 1951 N N . GLU A 1 241 ? -13.943 -11.404 7.843 1.00 93.56 241 GLU A N 1
ATOM 1952 C CA . GLU A 1 241 ? -14.072 -11.850 6.445 1.00 93.56 241 GLU A CA 1
ATOM 1953 C C . GLU A 1 241 ? -13.987 -10.721 5.403 1.00 93.56 241 GLU A C 1
ATOM 1955 O O . GLU A 1 241 ? -13.656 -10.962 4.234 1.00 93.56 241 GLU A O 1
ATOM 1960 N N . ALA A 1 242 ? -14.183 -9.473 5.829 1.00 93.88 242 ALA A N 1
ATOM 1961 C CA . ALA A 1 242 ? -14.253 -8.316 4.950 1.00 93.88 242 ALA A CA 1
ATOM 1962 C C . ALA A 1 242 ? -13.292 -7.192 5.355 1.00 93.88 242 ALA A C 1
ATOM 1964 O O . ALA A 1 242 ? -12.695 -7.179 6.429 1.00 93.88 242 ALA A O 1
ATOM 1965 N N . SER A 1 243 ? -13.122 -6.235 4.448 1.00 93.94 243 SER A N 1
ATOM 1966 C CA . SER A 1 243 ? -12.422 -4.980 4.693 1.00 93.94 243 SER A CA 1
ATOM 1967 C C . SER A 1 243 ? -13.057 -3.834 3.909 1.00 93.94 243 SER A C 1
ATOM 1969 O O . SER A 1 243 ? -13.634 -4.055 2.842 1.00 93.94 243 SER A O 1
ATOM 1971 N N . ILE A 1 244 ? -12.940 -2.615 4.432 1.00 92.62 244 ILE A N 1
ATOM 1972 C CA . ILE A 1 244 ? -13.311 -1.384 3.735 1.00 92.62 244 ILE A CA 1
ATOM 1973 C C . ILE A 1 244 ? -12.136 -0.921 2.873 1.00 92.62 244 ILE A C 1
ATOM 1975 O O . ILE A 1 244 ? -11.008 -0.772 3.357 1.00 92.62 244 ILE A O 1
ATOM 1979 N N . ASP A 1 245 ? -12.387 -0.709 1.583 1.00 86.69 245 ASP A N 1
ATOM 1980 C CA . ASP A 1 245 ? -11.402 -0.128 0.678 1.00 86.69 245 ASP A CA 1
ATOM 1981 C C . ASP A 1 245 ? -11.279 1.399 0.864 1.00 86.69 245 ASP A C 1
ATOM 1983 O O . ASP A 1 245 ? -11.983 2.030 1.649 1.00 86.69 245 ASP A O 1
ATOM 1987 N N . PHE A 1 246 ? -10.356 2.035 0.142 1.00 80.81 246 PHE A N 1
ATOM 1988 C CA . PHE A 1 246 ? -10.155 3.485 0.267 1.00 80.81 246 PHE A CA 1
ATOM 1989 C C . PHE A 1 246 ? -11.313 4.329 -0.302 1.00 80.81 246 PHE A C 1
ATOM 1991 O O . PHE A 1 246 ? -11.308 5.539 -0.105 1.00 80.81 246 PHE A O 1
ATOM 1998 N N . GLN A 1 247 ? -12.258 3.715 -1.022 1.00 81.62 247 GLN A N 1
ATOM 1999 C CA . GLN A 1 247 ? -13.475 4.349 -1.534 1.00 81.62 247 GLN A CA 1
ATOM 2000 C C . GLN A 1 247 ? -14.664 4.139 -0.583 1.00 81.62 247 GLN A C 1
ATOM 2002 O O . GLN A 1 247 ? -15.769 4.572 -0.890 1.00 81.62 247 GLN A O 1
ATOM 2007 N N . GLY A 1 248 ? -14.458 3.470 0.558 1.00 84.62 248 GLY A N 1
ATOM 2008 C CA . GLY A 1 248 ? -15.519 3.167 1.515 1.00 84.62 248 GLY A CA 1
ATOM 2009 C C . GLY A 1 248 ? -16.326 1.909 1.177 1.00 84.62 248 GLY A C 1
ATOM 2010 O O . GLY A 1 248 ? -17.331 1.643 1.830 1.00 84.62 248 GLY A O 1
ATOM 2011 N N . LYS A 1 249 ? -15.914 1.113 0.181 1.00 87.62 249 LYS A N 1
ATOM 2012 C CA . LYS A 1 249 ? -16.635 -0.096 -0.233 1.00 87.62 249 LYS A CA 1
ATOM 2013 C C . LYS A 1 249 ? -16.202 -1.306 0.597 1.00 87.62 249 LYS A C 1
ATOM 2015 O O . LYS A 1 249 ? -15.011 -1.607 0.684 1.00 87.62 249 LYS A O 1
ATOM 2020 N N . ARG A 1 250 ? -17.175 -2.044 1.152 1.00 90.25 250 ARG A N 1
ATOM 2021 C CA . ARG A 1 250 ? -16.947 -3.359 1.782 1.00 90.25 250 ARG A CA 1
ATOM 2022 C C . ARG A 1 250 ? -16.636 -4.392 0.699 1.00 90.25 250 ARG A C 1
ATOM 2024 O O . ARG A 1 250 ? -17.379 -4.535 -0.270 1.00 90.25 250 ARG A O 1
ATOM 2031 N N . GLY A 1 251 ? -15.538 -5.112 0.871 1.00 86.56 251 GLY A N 1
ATOM 2032 C CA . GLY A 1 251 ? -15.115 -6.206 0.001 1.00 86.56 251 GLY A CA 1
ATOM 2033 C C . GLY A 1 251 ? -14.306 -7.244 0.778 1.00 86.56 251 GLY A C 1
ATOM 2034 O O . GLY A 1 251 ? -14.091 -7.072 1.978 1.00 86.56 251 GLY A O 1
ATOM 2035 N N . PRO A 1 252 ? -13.840 -8.321 0.129 1.00 81.69 252 PRO A N 1
ATOM 2036 C CA . PRO A 1 252 ? -13.086 -9.362 0.815 1.00 81.69 252 PRO A CA 1
ATOM 2037 C C . PRO A 1 252 ? -11.769 -8.817 1.382 1.00 81.69 252 PRO A C 1
ATOM 2039 O O . PRO A 1 252 ? -11.194 -7.860 0.851 1.00 81.69 252 PRO A O 1
ATOM 2042 N N . THR A 1 253 ? -11.255 -9.450 2.440 1.00 83.06 253 THR A N 1
ATOM 2043 C CA . THR A 1 253 ? -9.927 -9.106 2.973 1.00 83.06 253 THR A CA 1
ATOM 2044 C C . THR A 1 253 ? -8.837 -9.232 1.909 1.00 83.06 253 THR A C 1
ATOM 2046 O O . THR A 1 253 ? -8.940 -10.001 0.948 1.00 83.06 253 THR A O 1
ATOM 2049 N N . LYS A 1 254 ? -7.717 -8.526 2.115 1.00 74.19 254 LYS A N 1
ATOM 2050 C CA . LYS A 1 254 ? -6.554 -8.561 1.211 1.00 74.19 254 LYS A CA 1
ATOM 2051 C C . LYS A 1 254 ? -6.069 -9.984 0.899 1.00 74.19 254 LYS A C 1
ATOM 2053 O O . LYS A 1 254 ? -5.569 -10.226 -0.195 1.00 74.19 254 LYS A O 1
ATOM 2058 N N . THR A 1 255 ? -6.176 -10.903 1.858 1.00 74.12 255 THR A N 1
ATOM 2059 C CA . THR A 1 255 ? -5.760 -12.305 1.711 1.00 74.12 255 THR A CA 1
ATOM 2060 C C . THR A 1 255 ? -6.898 -13.239 1.311 1.00 74.12 255 THR A C 1
ATOM 2062 O O . THR A 1 255 ? -6.617 -14.400 1.036 1.00 74.12 255 THR A O 1
ATOM 2065 N N . ARG A 1 256 ? -8.151 -12.756 1.276 1.00 79.00 256 ARG A N 1
ATOM 2066 C CA . ARG A 1 256 ? -9.371 -13.532 0.987 1.00 79.00 256 ARG A CA 1
ATOM 2067 C C . ARG A 1 256 ? -9.514 -14.795 1.846 1.00 79.00 256 ARG A C 1
ATOM 2069 O O . ARG A 1 256 ? -10.028 -15.807 1.385 1.00 79.00 256 ARG A O 1
ATOM 2076 N N . LYS A 1 257 ? -9.015 -14.745 3.082 1.00 84.44 257 LYS A N 1
ATOM 2077 C CA . LYS A 1 257 ? -9.104 -15.842 4.051 1.00 84.44 257 LYS A CA 1
ATOM 2078 C C . LYS A 1 257 ? -9.839 -15.331 5.287 1.00 84.44 257 LYS A C 1
ATOM 2080 O O . LYS A 1 257 ? -9.266 -14.460 5.952 1.00 84.44 257 LYS A O 1
ATOM 2085 N N . PRO A 1 258 ? -11.069 -15.800 5.557 1.00 90.19 258 PRO A N 1
ATOM 2086 C CA . PRO A 1 258 ? -11.761 -15.453 6.785 1.00 90.19 258 PRO A CA 1
ATOM 2087 C C . PRO A 1 258 ? -11.007 -16.034 7.982 1.00 90.19 258 PRO A C 1
ATOM 2089 O O . PRO A 1 258 ? -10.331 -17.060 7.864 1.00 90.19 258 PRO A O 1
ATOM 2092 N N . ARG A 1 259 ? -11.084 -15.353 9.124 1.00 94.12 259 ARG A N 1
ATOM 2093 C CA . ARG A 1 259 ? -10.526 -15.837 10.390 1.00 94.12 259 ARG A CA 1
ATOM 2094 C C . ARG A 1 259 ? -11.395 -15.395 11.553 1.00 94.12 259 ARG A C 1
ATOM 2096 O O . ARG A 1 259 ? -11.897 -14.276 11.527 1.00 94.12 259 ARG A O 1
ATOM 2103 N N . SER A 1 260 ? -11.506 -16.230 12.573 1.00 96.00 260 SER A N 1
ATOM 2104 C CA . SER A 1 260 ? -12.145 -15.850 13.831 1.00 96.00 260 SER A CA 1
ATOM 2105 C C . SER A 1 260 ? -11.121 -15.222 14.774 1.00 96.00 260 SER A C 1
ATOM 2107 O O . SER A 1 260 ? -9.948 -15.606 14.770 1.00 96.00 260 SER A O 1
ATOM 2109 N N . VAL A 1 261 ? -11.556 -14.236 15.551 1.00 96.38 261 VAL A N 1
ATOM 2110 C CA . VAL A 1 261 ? -10.793 -13.624 16.644 1.00 96.38 261 VAL A CA 1
ATOM 2111 C C . VAL A 1 261 ? -11.600 -13.729 17.931 1.00 96.38 261 VAL A C 1
ATOM 2113 O O . VAL A 1 261 ? -12.826 -13.615 17.904 1.00 96.38 261 VAL A O 1
ATOM 2116 N N . GLU A 1 262 ? -10.912 -13.958 19.042 1.00 97.00 262 GLU A N 1
ATOM 2117 C CA . GLU A 1 262 ? -11.534 -14.028 20.363 1.00 97.00 262 GLU A CA 1
ATOM 2118 C C . GLU A 1 262 ? -11.842 -12.626 20.894 1.00 97.00 262 GLU A C 1
ATOM 2120 O O . GLU A 1 262 ? -11.074 -11.678 20.702 1.00 97.00 262 GLU A O 1
ATOM 2125 N N . LEU A 1 263 ? -12.975 -12.502 21.579 1.00 96.75 263 LEU A N 1
ATOM 2126 C CA . LEU A 1 263 ? -13.415 -11.280 22.233 1.00 96.75 263 LEU A CA 1
ATOM 2127 C C . LEU A 1 263 ? -13.118 -11.380 23.726 1.00 96.75 263 LEU A C 1
ATOM 2129 O O . LEU A 1 263 ? -13.733 -12.164 24.453 1.00 96.75 263 LEU A O 1
ATOM 2133 N N . SER A 1 264 ? -12.187 -10.550 24.197 1.00 95.75 264 SER A N 1
ATOM 2134 C CA . SER A 1 264 ? -11.879 -10.445 25.623 1.00 95.75 264 SER A CA 1
ATOM 2135 C C . SER A 1 264 ? -13.133 -10.078 26.430 1.00 95.75 264 SER A C 1
ATOM 2137 O O . SER A 1 264 ? -14.070 -9.465 25.913 1.00 95.75 264 SER A O 1
ATOM 2139 N N . THR A 1 265 ? -13.165 -10.410 27.722 1.00 95.62 265 THR A N 1
ATOM 2140 C CA . THR A 1 265 ? -14.305 -10.065 28.591 1.00 95.62 265 THR A CA 1
ATOM 2141 C C . THR A 1 265 ? -14.605 -8.564 28.576 1.00 95.62 265 THR A C 1
ATOM 2143 O O . THR A 1 265 ? -15.749 -8.186 28.342 1.00 95.62 265 THR A O 1
ATOM 2146 N N . ARG A 1 266 ? -13.574 -7.710 28.678 1.00 94.69 266 ARG A N 1
ATOM 2147 C CA . ARG A 1 266 ? -13.729 -6.246 28.601 1.00 94.69 266 ARG A CA 1
ATOM 2148 C C . ARG A 1 266 ? -14.304 -5.770 27.266 1.00 94.69 266 ARG A C 1
ATOM 2150 O O . ARG A 1 266 ? -15.061 -4.807 27.229 1.00 94.69 266 ARG A O 1
ATOM 2157 N N . LEU A 1 267 ? -13.952 -6.434 26.164 1.00 95.00 267 LEU A N 1
ATOM 2158 C CA . LEU A 1 267 ? -14.455 -6.093 24.837 1.00 95.00 267 LEU A CA 1
ATOM 2159 C C . LEU A 1 267 ? -15.913 -6.520 24.671 1.00 95.00 267 LEU A C 1
ATOM 2161 O O . LEU A 1 267 ? -16.703 -5.752 24.133 1.00 95.00 267 LEU A O 1
ATOM 2165 N N . ARG A 1 268 ? -16.292 -7.699 25.176 1.00 94.56 268 ARG A N 1
ATOM 2166 C CA . ARG A 1 268 ? -17.695 -8.140 25.195 1.00 94.56 268 ARG A CA 1
ATOM 2167 C C . ARG A 1 268 ? -18.564 -7.205 26.029 1.00 94.56 268 ARG A C 1
ATOM 2169 O O . ARG A 1 268 ? -19.620 -6.793 25.561 1.00 94.56 268 ARG A O 1
ATOM 2176 N N . GLU A 1 269 ? -18.095 -6.816 27.212 1.00 92.88 269 GLU A N 1
ATOM 2177 C CA . GLU A 1 269 ? -18.769 -5.829 28.062 1.00 92.88 269 GLU A CA 1
ATOM 2178 C C . GLU A 1 269 ? -18.930 -4.491 27.334 1.00 92.88 269 GLU A C 1
ATOM 2180 O O . GLU A 1 269 ? -20.047 -3.982 27.236 1.00 92.88 269 GLU A O 1
ATOM 2185 N N . ALA A 1 270 ? -17.849 -3.961 26.751 1.00 92.75 270 ALA A N 1
ATOM 2186 C CA . ALA A 1 270 ? -17.890 -2.715 25.994 1.00 92.75 270 ALA A CA 1
ATOM 2187 C C . ALA A 1 270 ? -18.872 -2.791 24.819 1.00 92.75 270 ALA A C 1
ATOM 2189 O O . ALA A 1 270 ? -19.673 -1.882 24.656 1.00 92.75 270 ALA A O 1
ATOM 2190 N N . LEU A 1 271 ? -18.858 -3.872 24.031 1.00 91.56 271 LEU A N 1
ATOM 2191 C CA . LEU A 1 271 ? -19.771 -4.055 22.898 1.00 91.56 271 LEU A CA 1
ATOM 2192 C C . LEU A 1 271 ? -21.230 -4.221 23.341 1.00 91.56 271 LEU A C 1
ATOM 2194 O O . LEU A 1 271 ? -22.116 -3.669 22.698 1.00 91.56 271 LEU A O 1
ATOM 2198 N N . SER A 1 272 ? -21.490 -4.912 24.455 1.00 88.12 272 SER A N 1
ATOM 2199 C CA . SER A 1 272 ? -22.853 -5.143 24.962 1.00 88.12 272 SER A CA 1
ATOM 2200 C C . SER A 1 272 ? -23.595 -3.856 25.350 1.00 88.12 272 SER A C 1
ATOM 2202 O O . SER A 1 272 ? -24.825 -3.810 25.304 1.00 88.12 272 SER A O 1
ATOM 2204 N N . GLN A 1 273 ? -22.859 -2.789 25.685 1.00 85.19 273 GLN A N 1
ATOM 2205 C CA . GLN A 1 273 ? -23.432 -1.470 25.971 1.00 85.19 273 GLN A CA 1
ATOM 2206 C C . GLN A 1 273 ? -24.013 -0.801 24.716 1.00 85.19 273 GLN A C 1
ATOM 2208 O O . GLN A 1 273 ? -24.967 -0.030 24.811 1.00 85.19 273 GLN A O 1
ATOM 2213 N N . TYR A 1 274 ? -23.490 -1.137 23.535 1.00 75.38 274 TYR A N 1
ATOM 2214 C CA . TYR A 1 274 ? -23.973 -0.672 22.237 1.00 75.38 274 TYR A CA 1
ATOM 2215 C C . TYR A 1 274 ? -24.943 -1.722 21.696 1.00 75.38 274 TYR A C 1
ATOM 2217 O O . TYR A 1 274 ? -24.609 -2.496 20.805 1.00 75.38 274 TYR A O 1
ATOM 2225 N N . ARG A 1 275 ? -26.124 -1.800 22.324 1.00 63.12 275 ARG A N 1
ATOM 2226 C CA . ARG A 1 275 ? -27.099 -2.884 22.124 1.00 63.12 275 ARG A CA 1
ATOM 2227 C C . ARG A 1 275 ? -27.316 -3.248 20.643 1.00 63.12 275 ARG A C 1
ATOM 2229 O O . ARG A 1 275 ? -27.752 -2.377 19.885 1.00 63.12 275 ARG A O 1
ATOM 2236 N N . PRO A 1 276 ? -27.154 -4.530 20.260 1.00 61.41 276 PRO A N 1
ATOM 2237 C CA . PRO A 1 276 ? -27.522 -5.031 18.937 1.00 61.41 276 PRO A CA 1
ATOM 2238 C C . PRO A 1 276 ? -28.993 -4.777 18.594 1.00 61.41 276 PRO A C 1
ATOM 2240 O O . PRO A 1 276 ? -29.294 -4.495 17.451 1.00 61.41 276 PRO A O 1
ATOM 2243 N N . ASP A 1 277 ? -29.907 -4.784 19.569 1.00 60.66 277 ASP A N 1
ATOM 2244 C CA . ASP A 1 277 ? -31.361 -4.660 19.345 1.00 60.66 277 ASP A CA 1
ATOM 2245 C C . ASP A 1 277 ? -31.784 -3.376 18.601 1.00 60.66 277 ASP A C 1
ATOM 2247 O O . ASP A 1 277 ? -32.851 -3.320 17.992 1.00 60.66 277 ASP A O 1
ATOM 2251 N N . VAL A 1 278 ? -30.956 -2.327 18.666 1.00 60.84 278 VAL A N 1
ATOM 2252 C CA . VAL A 1 278 ? -31.190 -1.039 17.992 1.00 60.84 278 VAL A CA 1
ATOM 2253 C C . VAL A 1 278 ? -30.673 -1.057 16.547 1.00 60.84 278 VAL A C 1
ATOM 2255 O O . VAL A 1 278 ? -31.120 -0.273 15.710 1.00 60.84 278 VAL A O 1
ATOM 2258 N N . PHE A 1 279 ? -29.745 -1.959 16.232 1.00 67.56 279 PHE A N 1
ATOM 2259 C CA . PHE A 1 279 ? -29.049 -2.033 14.956 1.00 67.56 279 PHE A CA 1
ATOM 2260 C C . PHE A 1 279 ? -29.396 -3.342 14.238 1.00 67.56 279 PHE A C 1
ATOM 2262 O O . PHE A 1 279 ? -29.233 -4.432 14.768 1.00 67.56 279 PHE A O 1
ATOM 2269 N N . GLY A 1 280 ? -29.836 -3.275 12.978 1.00 75.94 280 GLY A N 1
ATOM 2270 C CA . GLY A 1 280 ? -30.041 -4.500 12.192 1.00 75.94 280 GLY A CA 1
ATOM 2271 C C . GLY A 1 280 ? -28.755 -5.337 12.118 1.00 75.94 280 GLY A C 1
ATOM 2272 O O . GLY A 1 280 ? -27.665 -4.765 12.134 1.00 75.94 280 GLY A O 1
ATOM 2273 N N . ALA A 1 281 ? -28.864 -6.664 11.986 1.00 79.31 281 ALA A N 1
ATOM 2274 C CA . ALA A 1 281 ? -27.707 -7.573 11.946 1.00 79.31 281 ALA A CA 1
ATOM 2275 C C . ALA A 1 281 ? -26.663 -7.184 10.875 1.00 79.31 281 ALA A C 1
ATOM 2277 O O . ALA A 1 281 ? -25.461 -7.328 11.081 1.00 79.31 281 ALA A O 1
ATOM 2278 N N . ASP A 1 282 ? -27.111 -6.608 9.757 1.00 85.31 282 ASP A N 1
ATOM 2279 C CA . ASP A 1 282 ? -26.246 -6.118 8.677 1.00 85.31 282 ASP A CA 1
ATOM 2280 C C . ASP A 1 282 ? -25.573 -4.758 8.943 1.00 85.31 282 ASP A C 1
ATOM 2282 O O . ASP A 1 282 ? -24.786 -4.280 8.115 1.00 85.31 282 ASP A O 1
ATOM 2286 N N . SER A 1 283 ? -25.873 -4.115 10.072 1.00 90.69 283 SER A N 1
ATOM 2287 C CA . SER A 1 283 ? -25.264 -2.841 10.455 1.00 90.69 283 SER A CA 1
ATOM 2288 C C . SER A 1 283 ? -23.804 -3.039 10.828 1.00 90.69 283 SER A C 1
ATOM 2290 O O . SER A 1 283 ? -23.411 -4.067 11.383 1.00 90.69 283 SER A O 1
ATOM 2292 N N . PHE A 1 284 ? -22.993 -2.019 10.561 1.00 92.69 284 PHE A N 1
ATOM 2293 C CA . PHE A 1 284 ? -21.617 -1.995 11.034 1.00 92.69 284 PHE A CA 1
ATOM 2294 C C . PHE A 1 284 ? -21.585 -2.007 12.566 1.00 92.69 284 PHE A C 1
ATOM 2296 O O . PHE A 1 284 ? -22.297 -1.231 13.199 1.00 92.69 284 PHE A O 1
ATOM 2303 N N . ALA A 1 285 ? -20.719 -2.842 13.142 1.00 92.94 285 ALA A N 1
ATOM 2304 C CA . ALA A 1 285 ? -20.453 -2.862 14.580 1.00 92.94 285 ALA A CA 1
ATOM 2305 C C . ALA A 1 285 ? -19.792 -1.552 15.050 1.00 92.94 285 ALA A C 1
ATOM 2307 O O . ALA A 1 285 ? -19.976 -1.120 16.183 1.00 92.94 285 ALA A O 1
ATOM 2308 N N . PHE A 1 286 ? -19.056 -0.887 14.149 1.00 93.38 286 PHE A N 1
ATOM 2309 C CA . PHE A 1 286 ? -18.430 0.417 14.378 1.00 93.38 286 PHE A CA 1
ATOM 2310 C C . PHE A 1 286 ? -18.821 1.396 13.254 1.00 93.38 286 PHE A C 1
ATOM 2312 O O . PHE A 1 286 ? -18.035 1.626 12.326 1.00 93.38 286 PHE A O 1
ATOM 2319 N N . PRO A 1 287 ? -20.052 1.938 13.274 1.00 91.12 287 PRO A N 1
ATOM 2320 C CA . PRO A 1 287 ? -20.537 2.818 12.221 1.00 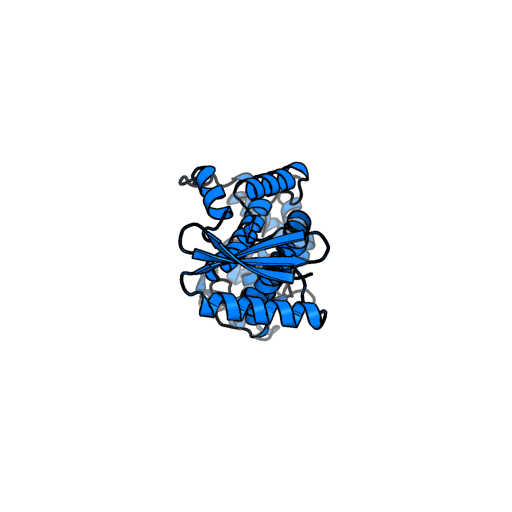91.12 287 PRO A CA 1
ATOM 2321 C C . PRO A 1 287 ? -19.960 4.236 12.342 1.00 91.12 287 PRO A C 1
ATOM 2323 O O . PRO A 1 287 ? -19.511 4.679 13.397 1.00 91.12 287 PRO A O 1
ATOM 2326 N N . SER A 1 288 ? -20.003 4.984 11.242 1.00 89.50 288 SER A N 1
ATOM 2327 C CA . SER A 1 288 ? -19.862 6.439 11.253 1.00 89.50 288 SER A CA 1
ATOM 2328 C C . SER A 1 288 ? -21.092 7.096 11.901 1.00 89.50 288 SER A C 1
ATOM 2330 O O . SER A 1 288 ? -22.119 6.453 12.115 1.00 89.50 288 SER A O 1
ATOM 2332 N N . GLN A 1 289 ? -21.043 8.414 12.120 1.00 84.56 289 GLN A N 1
ATOM 2333 C CA . GLN A 1 289 ? -22.194 9.185 12.619 1.00 84.56 289 GLN A CA 1
ATOM 2334 C C . GLN A 1 289 ? -23.453 9.068 11.741 1.00 84.56 289 GLN A C 1
ATOM 2336 O O . GLN A 1 289 ? -24.554 9.307 12.221 1.00 84.56 289 GLN A O 1
ATOM 2341 N N . THR A 1 290 ? -23.308 8.708 10.462 1.00 85.31 290 THR A N 1
ATOM 2342 C CA . THR A 1 290 ? -24.432 8.526 9.530 1.00 85.31 290 THR A CA 1
ATOM 2343 C C . THR A 1 290 ? -24.836 7.058 9.364 1.00 85.31 290 THR A C 1
ATOM 2345 O O . THR A 1 290 ? -25.591 6.744 8.448 1.00 85.31 290 THR A O 1
ATOM 2348 N N . GLY A 1 291 ? -24.291 6.134 10.165 1.00 85.69 291 GLY A N 1
ATOM 2349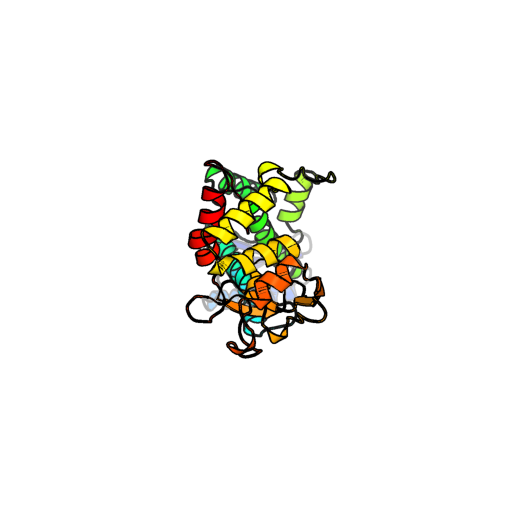 C CA . GLY A 1 291 ? -24.556 4.693 10.051 1.00 85.69 291 GLY A CA 1
ATOM 2350 C C . GLY A 1 291 ? -23.759 3.972 8.953 1.00 85.69 291 GLY A C 1
ATOM 2351 O O . GLY A 1 291 ? -23.906 2.766 8.772 1.00 85.69 291 GLY A O 1
ATOM 2352 N N . SER A 1 292 ? -22.906 4.684 8.208 1.00 88.69 292 SER A N 1
ATOM 2353 C CA . SER A 1 292 ? -22.089 4.109 7.129 1.00 88.69 292 SER A CA 1
ATOM 2354 C C . SER A 1 292 ? -20.780 3.512 7.654 1.00 88.69 292 SER A C 1
ATOM 2356 O O . SER A 1 292 ? -20.417 3.703 8.812 1.00 88.69 292 SER A O 1
ATOM 2358 N N . ALA A 1 293 ? -20.000 2.868 6.783 1.00 90.56 293 ALA A N 1
ATOM 2359 C CA . ALA A 1 293 ? -18.621 2.505 7.106 1.00 90.56 293 ALA A CA 1
ATOM 2360 C C . ALA A 1 293 ? -17.791 3.746 7.492 1.00 90.56 293 ALA A C 1
ATOM 2362 O O . ALA A 1 293 ? -17.961 4.826 6.908 1.00 90.56 293 ALA A O 1
ATOM 2363 N N . MET A 1 294 ? -16.870 3.585 8.447 1.00 91.62 294 MET A N 1
ATOM 2364 C CA . MET A 1 294 ? -15.900 4.626 8.791 1.00 91.62 294 MET A CA 1
ATOM 2365 C C . MET A 1 294 ? -14.886 4.859 7.666 1.00 91.62 294 MET A C 1
ATOM 2367 O O . MET A 1 294 ? -14.402 3.934 7.013 1.00 91.62 294 MET A O 1
ATOM 2371 N N . GLU A 1 295 ? -14.517 6.125 7.481 1.00 90.81 295 GLU A N 1
ATOM 2372 C CA . GLU A 1 295 ? -13.497 6.546 6.524 1.00 90.81 295 GLU A CA 1
ATOM 2373 C C . GLU A 1 295 ? -12.158 6.751 7.247 1.00 90.81 295 GLU A C 1
ATOM 2375 O O . GLU A 1 295 ? -12.074 7.441 8.267 1.00 90.81 295 GLU A O 1
ATOM 2380 N N . TYR A 1 296 ? -11.095 6.124 6.732 1.00 91.81 296 TYR A N 1
ATOM 2381 C CA . TYR A 1 296 ? -9.807 6.046 7.428 1.00 91.81 296 TYR A CA 1
ATOM 2382 C C . TYR A 1 296 ? -9.171 7.409 7.693 1.00 91.81 296 TYR A C 1
ATOM 2384 O O . TYR A 1 296 ? -8.622 7.605 8.778 1.00 91.81 296 TYR A O 1
ATOM 2392 N N . GLN A 1 297 ? -9.220 8.357 6.750 1.00 90.75 297 GLN A N 1
ATOM 2393 C CA . GLN A 1 297 ? -8.610 9.668 6.976 1.00 90.75 297 GLN A CA 1
ATOM 2394 C C . GLN A 1 297 ? -9.374 10.460 8.029 1.00 90.75 297 GLN A C 1
ATOM 2396 O O . GLN A 1 297 ? -8.741 11.061 8.903 1.00 90.75 297 GLN A O 1
ATOM 2401 N N . ASN A 1 298 ? -10.707 10.421 8.010 1.00 92.06 298 ASN A N 1
ATOM 2402 C CA . ASN A 1 298 ? -11.534 11.030 9.044 1.00 92.06 298 ASN A CA 1
ATOM 2403 C C . ASN A 1 298 ? -11.258 10.420 10.422 1.00 92.06 298 ASN A C 1
ATOM 2405 O O . ASN A 1 298 ? -10.911 11.166 11.339 1.00 92.06 298 ASN A O 1
ATOM 2409 N N . PHE A 1 299 ? -11.302 9.092 10.564 1.00 94.31 299 PHE A N 1
ATOM 2410 C CA . PHE A 1 299 ? -10.999 8.433 11.838 1.00 94.31 299 PHE A CA 1
ATOM 2411 C C . PHE A 1 299 ? -9.582 8.764 12.324 1.00 94.31 299 PHE A C 1
ATOM 2413 O O . PHE A 1 299 ? -9.385 9.216 13.454 1.00 94.31 299 PHE A O 1
ATOM 2420 N N . ARG A 1 300 ? -8.577 8.632 11.450 1.00 93.69 300 ARG A N 1
ATOM 2421 C CA . ARG A 1 300 ? -7.180 8.905 11.800 1.00 93.69 300 ARG A CA 1
ATOM 2422 C C . ARG A 1 300 ? -6.974 10.347 12.249 1.00 93.69 300 ARG A C 1
ATOM 2424 O O . ARG A 1 300 ? -6.369 10.581 13.291 1.00 93.69 300 ARG A O 1
ATOM 2431 N N . SER A 1 301 ? -7.415 11.315 11.451 1.00 92.38 301 SER A N 1
ATOM 2432 C CA . SER A 1 301 ? -7.110 12.731 11.684 1.00 92.38 301 SER A CA 1
ATOM 2433 C C . SER A 1 301 ? -7.957 13.351 12.796 1.00 92.38 301 SER A C 1
ATOM 2435 O O . SER A 1 301 ? -7.435 14.146 13.584 1.00 92.38 301 SER A O 1
ATOM 2437 N N . ARG A 1 302 ? -9.241 12.983 12.880 1.00 92.75 302 ARG A N 1
ATOM 2438 C CA . ARG A 1 302 ? -10.215 13.617 13.777 1.00 92.75 302 ARG A CA 1
ATOM 2439 C C . ARG A 1 302 ? -10.360 12.900 15.112 1.00 92.75 302 ARG A C 1
ATOM 2441 O O . ARG A 1 302 ? -10.709 13.567 16.077 1.00 92.75 302 ARG A O 1
ATOM 2448 N N . VAL A 1 303 ? -10.057 11.603 15.178 1.00 94.94 303 VAL A N 1
ATOM 2449 C CA . VAL A 1 303 ? -10.257 10.785 16.384 1.00 94.94 303 VAL A CA 1
ATOM 2450 C C . VAL A 1 303 ? -8.925 10.242 16.885 1.00 94.94 303 VAL A C 1
ATOM 2452 O O . VAL A 1 303 ? -8.388 10.745 17.869 1.00 94.94 303 VAL A O 1
ATOM 2455 N N . PHE A 1 304 ? -8.322 9.290 16.173 1.00 95.50 304 PHE A N 1
ATOM 2456 C CA . PHE A 1 304 ? -7.169 8.545 16.684 1.00 95.50 304 PHE A CA 1
ATOM 2457 C C . PHE A 1 304 ? -5.960 9.443 16.989 1.00 95.50 304 PHE A C 1
ATOM 2459 O O . PHE A 1 304 ? -5.374 9.364 18.064 1.00 95.50 304 PHE A O 1
ATOM 2466 N N . ASN A 1 305 ? -5.619 10.385 16.102 1.00 94.38 305 ASN A N 1
ATOM 2467 C CA . ASN A 1 305 ? -4.535 11.340 16.357 1.00 94.38 305 ASN A CA 1
ATOM 2468 C C . ASN A 1 305 ? -4.834 12.304 17.520 1.00 94.38 305 ASN A C 1
ATOM 2470 O O . ASN A 1 305 ? -3.910 12.944 18.021 1.00 94.38 305 ASN A O 1
ATOM 2474 N N . ARG A 1 306 ? -6.102 12.501 17.907 1.00 94.56 306 ARG A N 1
ATOM 2475 C CA . ARG A 1 306 ? -6.449 13.277 19.107 1.00 94.56 306 ARG A CA 1
ATOM 2476 C C . ARG A 1 306 ? -6.238 12.432 20.357 1.00 94.56 306 ARG A C 1
ATOM 2478 O O . ARG A 1 306 ? -5.548 12.910 21.247 1.00 94.56 306 ARG A O 1
ATOM 2485 N N . ILE A 1 307 ? -6.702 11.179 20.352 1.00 95.69 307 ILE A N 1
ATOM 2486 C CA . ILE A 1 307 ? -6.449 10.206 21.427 1.00 95.69 307 ILE A CA 1
ATOM 2487 C C . ILE A 1 307 ? -4.941 10.095 21.693 1.00 95.69 307 ILE A C 1
ATOM 2489 O O . ILE A 1 307 ? -4.496 10.326 22.809 1.00 95.69 307 ILE A O 1
ATOM 2493 N N . VAL A 1 308 ? -4.127 9.864 20.657 1.00 94.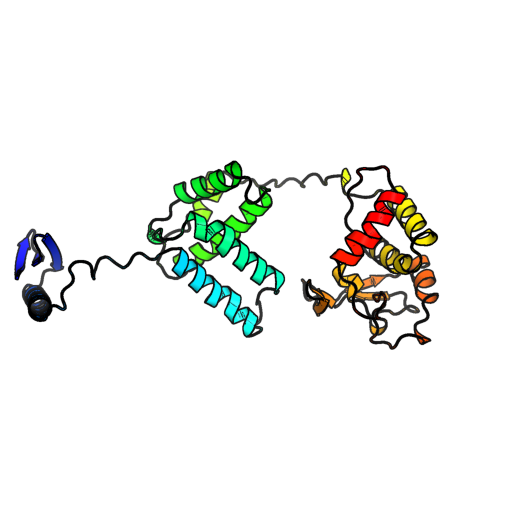62 308 VAL A N 1
ATOM 2494 C CA . VAL A 1 308 ? -2.658 9.755 20.782 1.00 94.62 308 VAL A CA 1
ATOM 2495 C C . VAL A 1 308 ? -2.026 11.022 21.372 1.00 94.62 308 VAL A C 1
ATOM 2497 O O . VAL A 1 308 ? -1.116 10.927 22.188 1.00 94.62 308 VAL A O 1
ATOM 2500 N N . ARG A 1 309 ? -2.497 12.216 20.982 1.00 93.50 309 ARG A N 1
ATOM 2501 C CA . ARG A 1 309 ? -1.981 13.498 21.504 1.00 93.50 309 ARG A CA 1
ATOM 2502 C C . ARG A 1 309 ? -2.380 13.778 22.951 1.00 93.50 309 ARG A C 1
ATOM 2504 O O . ARG A 1 309 ? -1.716 14.578 23.597 1.00 93.50 309 ARG A O 1
ATOM 2511 N N . ARG A 1 310 ? -3.491 13.204 23.410 1.00 93.94 310 ARG A N 1
ATOM 2512 C CA . ARG A 1 310 ? -3.961 13.296 24.796 1.00 93.94 310 ARG A CA 1
ATOM 2513 C C . ARG A 1 310 ? -3.257 12.272 25.682 1.00 93.94 310 ARG A C 1
ATOM 2515 O O . ARG A 1 310 ? -2.838 12.618 26.776 1.00 93.94 310 ARG A O 1
ATOM 2522 N N . ALA A 1 311 ? -3.078 11.053 25.173 1.00 93.50 311 ALA A N 1
ATOM 2523 C CA . ALA A 1 311 ? -2.435 9.952 25.884 1.00 93.50 311 ALA A CA 1
ATOM 2524 C C . ALA A 1 311 ? -0.923 10.150 26.064 1.00 93.50 311 ALA A C 1
ATOM 2526 O O . ALA A 1 311 ? -0.366 9.724 27.070 1.00 93.50 311 ALA A O 1
ATOM 2527 N N . PHE A 1 312 ? -0.247 10.785 25.101 1.00 91.94 312 PHE A N 1
ATOM 2528 C CA . PHE A 1 312 ? 1.212 10.890 25.095 1.00 91.94 312 PHE A CA 1
ATOM 2529 C C . PHE A 1 312 ? 1.696 12.325 24.885 1.00 91.94 312 PHE A C 1
ATOM 2531 O O . PHE A 1 312 ? 1.015 13.157 24.284 1.00 91.94 312 PHE A O 1
ATOM 2538 N N . ALA A 1 313 ? 2.930 12.596 25.318 1.00 76.62 313 ALA A N 1
ATOM 2539 C CA . ALA A 1 313 ? 3.611 13.862 25.063 1.00 76.62 313 ALA A CA 1
ATOM 2540 C C . ALA A 1 313 ? 3.703 14.187 23.556 1.00 76.62 313 ALA A C 1
ATOM 2542 O O . ALA A 1 313 ? 3.688 13.302 22.688 1.00 76.62 313 ALA A O 1
ATOM 2543 N N . GLN A 1 314 ? 3.829 15.480 23.235 1.00 68.62 314 GLN A N 1
ATOM 2544 C CA . GLN A 1 314 ? 3.917 15.949 21.851 1.00 68.62 314 GLN A CA 1
A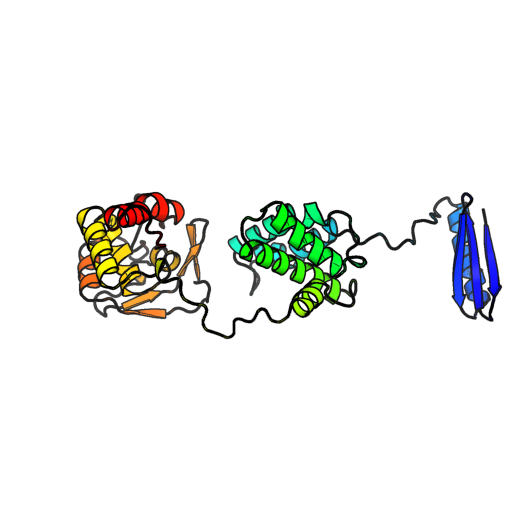TOM 2545 C C . GLN A 1 314 ? 5.053 15.237 21.096 1.00 68.62 314 GLN A C 1
ATOM 2547 O O . GLN A 1 314 ? 6.209 15.279 21.503 1.00 68.62 314 GLN A O 1
ATOM 2552 N N . GLY A 1 315 ? 4.718 14.594 19.972 1.00 71.00 315 GLY A N 1
ATOM 2553 C CA . GLY A 1 315 ? 5.687 13.959 19.071 1.00 71.00 315 GLY A CA 1
ATOM 2554 C C . GLY A 1 315 ? 5.548 12.443 18.910 1.00 71.00 315 GLY A C 1
ATOM 2555 O O . GLY A 1 315 ? 6.083 11.910 17.935 1.00 71.00 315 GLY A O 1
ATOM 2556 N N . ARG A 1 316 ? 4.789 11.744 19.770 1.00 83.00 316 ARG A N 1
ATOM 2557 C CA . ARG A 1 316 ? 4.518 10.303 19.596 1.00 83.00 316 ARG A CA 1
ATOM 2558 C C . ARG A 1 316 ? 3.707 10.072 18.311 1.00 83.00 316 ARG A C 1
ATOM 2560 O O . ARG A 1 316 ? 2.654 10.677 18.105 1.00 83.00 316 ARG A O 1
ATOM 2567 N N . ARG A 1 317 ? 4.210 9.221 17.406 1.00 81.81 317 ARG A N 1
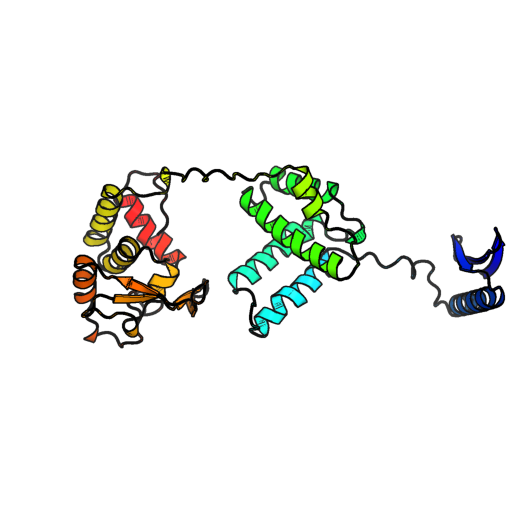ATOM 2568 C CA . ARG A 1 317 ? 3.584 8.934 16.100 1.00 81.81 317 ARG A CA 1
ATOM 2569 C C . ARG A 1 317 ? 3.194 7.468 15.998 1.00 81.81 317 ARG A C 1
ATOM 2571 O O . ARG A 1 317 ? 4.017 6.630 15.647 1.00 81.81 317 ARG A O 1
ATOM 2578 N N . VAL A 1 318 ? 1.913 7.205 16.224 1.00 87.62 318 VAL A N 1
ATOM 2579 C CA . VAL A 1 318 ? 1.324 5.863 16.171 1.00 87.62 318 VAL A CA 1
ATOM 2580 C C . VAL A 1 318 ? 0.278 5.808 15.057 1.00 87.62 318 VAL A C 1
ATOM 2582 O O . VAL A 1 318 ? -0.315 6.821 14.655 1.00 87.62 318 VAL A O 1
ATOM 2585 N N . THR A 1 319 ? 0.090 4.626 14.490 1.00 87.31 319 THR A N 1
ATOM 2586 C CA . THR A 1 319 ? -1.005 4.334 13.562 1.00 87.31 319 THR A CA 1
ATOM 2587 C C . THR A 1 319 ? -2.029 3.445 14.254 1.00 87.31 319 THR A C 1
ATOM 2589 O O . THR A 1 319 ? -1.595 2.607 15.039 1.00 87.31 319 THR A O 1
ATOM 2592 N N . PRO A 1 320 ? -3.333 3.643 13.988 1.00 87.25 320 PRO A N 1
ATOM 2593 C CA . PRO A 1 320 ? -4.360 2.752 14.504 1.00 87.25 320 PRO A CA 1
ATOM 2594 C C . PRO A 1 320 ? -4.177 1.317 14.032 1.00 87.25 320 PRO A C 1
ATOM 2596 O O . PRO A 1 320 ? -3.585 1.126 12.937 1.00 87.25 320 PRO A O 1
#